Protein AF-A0A023X6F5-F1 (afdb_monomer)

Secondary structure (DSSP, 8-state):
-----TTPBPPPEEEEBTTS-EEEHHHHHHHSEEEEEE-S-TT-HHHHHHHHHHHHTHHHHHHTTEEEEEEES--HHHHHHHHHHHT-SS-EEE-TTSHHHHHTT-EETTTTEEPPEEEEE-TTSBEEEEEE-SSSS----HHHHHHHHHH---PPTTPPPPS---S-SEE--GGGSPP--TTS-----HHHHHHHHHHHHHHHHHHHHHHHHTT--HHHHHHHHHHHHHHHHHHHHHHHHHHHTT---

InterPro domains:
  IPR000866 Alkyl hydroperoxide reductase subunit C/ Thiol specific antioxidant [PF00578] (7-129)
  IPR013766 Thioredoxin domain [PS51352] (4-154)
  IPR036249 Thioredoxin-like superfamily [SSF52833] (4-152)

Solvent-accessible surface area (backbone atoms only — not comparable to full-atom values): 13564 Å² total; per-residue (Å²): 132,74,74,72,53,63,73,39,71,57,79,31,34,31,29,15,26,34,84,52,45,84,44,42,53,57,64,50,29,72,73,8,14,39,35,42,35,34,31,65,38,89,83,35,54,55,44,53,50,51,54,44,49,50,43,75,50,38,66,63,33,58,79,58,41,37,48,55,38,34,39,25,51,43,44,35,69,57,39,38,52,47,35,64,74,60,62,46,88,53,55,38,30,34,32,72,82,42,57,64,32,48,75,64,60,29,45,36,81,90,78,72,40,45,37,33,31,39,40,34,28,24,20,62,40,32,25,63,46,65,48,69,32,93,45,88,77,44,63,85,46,74,66,57,50,52,51,52,65,68,70,51,47,50,65,60,88,88,58,74,79,44,78,69,57,63,78,54,78,43,75,49,54,59,88,73,52,70,75,79,66,84,85,54,80,82,77,65,51,59,68,53,44,32,54,41,32,52,42,55,33,52,51,31,50,57,51,37,57,51,38,62,75,66,71,52,61,69,68,61,42,52,50,36,53,50,50,33,53,52,39,49,53,54,29,52,54,35,50,53,52,33,45,77,71,73,49,89,131

Nearest PDB structures (foldseek):
  3hjp-assembly2_D  TM=9.453E-01  e=1.055E-12  Saccharolobus solfataricus
  5c04-assembly1_B  TM=9.382E-01  e=5.572E-12  Mycobacterium tuberculosis
  4xih-assembly1_B-2  TM=9.241E-01  e=1.071E-11  Mycobacterium tuberculosis CCDC5079
  5epf-assembly1_A  TM=9.051E-01  e=1.137E-11  Mycobacterium tuberculosis H37Rv
  3drn-assembly2_B  TM=8.967E-01  e=4.813E-10  Saccharolobus solfataricus

Mean predicted aligned error: 10.7 Å

pLDDT: mean 84.03, std 12.64, range [39.31, 98.19]

Sequence (249 aa):
MQELSAGVRARNFELPDEQTMPWILSGELEIGAVVLVFYGGDWSAYDNGQLAGLARGFEEFDRRRVNLAAISVDPPASSLALKNKLILPFPLLTDPYGEVARLYGLWNEREAEVRPGLVAIDADGTIRSTLVGDDLADRPTEDQISETIRSLKGRTPGARPARRLGEPEVQVTSDQVPEPDNSAPQMLSLERLVSYFDGAITATQILGSRLETRRRSRSTLAETERIGKTLRLYRDYLRETAWMHGLDF

Organism: Rubrobacter radiotolerans (NCBI:txid42256)

Foldseek 3Di:
DDQQDFFDFAAWAWFAWLVLHIDIPLVLLQQKWEKEWEAFFPLALLRLVVQLVCQVVVVLCVVRRYAYEYEFLDFSPRQVVSCVVSVGPHTYTHPVQCPVLVSNVQADPVQRTGFTWMWIAASLRTTRDIGTAPDNNRHQDPVNVSVSSVRHHIDDPPDDRRPRNPPHPYYDHSVNRDDPPPPDDPDDDLVRLLSSLVSVLVVLVVVLVVCVVVVHDPVVNVVSVVVSVVSVVVSVVSVVVCVVVVHDD

Structure (mmCIF, N/CA/C/O backbone):
data_AF-A0A023X6F5-F1
#
_entry.id   AF-A0A023X6F5-F1
#
loop_
_atom_site.group_PDB
_atom_site.id
_atom_site.type_symbol
_atom_site.label_atom_id
_atom_site.label_alt_id
_atom_site.label_comp_id
_atom_site.label_asym_id
_atom_site.label_entity_id
_atom_site.label_seq_id
_atom_site.pdbx_PDB_ins_code
_atom_site.Cartn_x
_atom_site.Cartn_y
_atom_site.Cartn_z
_atom_site.occupancy
_atom_site.B_iso_or_equiv
_atom_site.auth_seq_id
_atom_site.auth_comp_id
_atom_site.auth_asym_id
_atom_site.auth_atom_id
_atom_site.pdbx_PDB_model_num
ATOM 1 N N . MET A 1 1 ? -17.930 -9.665 -7.372 1.00 39.97 1 MET A N 1
ATOM 2 C CA . MET A 1 1 ? -16.835 -9.063 -6.590 1.00 39.97 1 MET A CA 1
ATOM 3 C C . MET A 1 1 ? -17.492 -8.244 -5.494 1.00 39.97 1 MET A C 1
ATOM 5 O O . MET A 1 1 ? -18.322 -7.407 -5.822 1.00 39.97 1 MET A O 1
ATOM 9 N N . GLN A 1 2 ? -17.290 -8.587 -4.224 1.00 39.31 2 GLN A N 1
ATOM 10 C CA . GLN A 1 2 ? -17.952 -7.883 -3.127 1.00 39.31 2 GLN A CA 1
ATOM 11 C C . GLN A 1 2 ? -17.132 -6.621 -2.845 1.00 39.31 2 GLN A C 1
ATOM 13 O O . GLN A 1 2 ? -16.044 -6.716 -2.290 1.00 39.31 2 GLN A O 1
ATOM 18 N N . GLU A 1 3 ? -17.601 -5.462 -3.308 1.00 49.47 3 GLU A N 1
ATOM 19 C CA . GLU A 1 3 ? -17.016 -4.180 -2.908 1.00 49.47 3 GLU A CA 1
ATOM 20 C C . GLU A 1 3 ? -17.088 -4.082 -1.382 1.00 49.47 3 GLU A C 1
ATOM 22 O O . GLU A 1 3 ? -18.174 -4.202 -0.799 1.00 49.47 3 GLU A O 1
ATOM 27 N N . LEU A 1 4 ? -15.940 -3.898 -0.722 1.00 65.31 4 LEU A N 1
ATOM 28 C CA . LEU A 1 4 ? -15.912 -3.570 0.698 1.00 65.31 4 LEU A CA 1
ATOM 29 C C . LEU A 1 4 ? -16.679 -2.265 0.894 1.00 65.31 4 LEU A C 1
ATOM 31 O O . LEU A 1 4 ? -16.209 -1.177 0.570 1.00 65.31 4 LEU A O 1
ATOM 35 N N . SER A 1 5 ? -17.906 -2.387 1.384 1.00 67.12 5 SER A N 1
ATOM 36 C CA . SER A 1 5 ? -18.789 -1.243 1.546 1.00 67.12 5 SER A CA 1
ATOM 37 C C . SER A 1 5 ? -18.343 -0.421 2.754 1.00 67.12 5 SER A C 1
ATOM 39 O O . SER A 1 5 ? -18.036 -0.972 3.816 1.00 67.12 5 SER A O 1
ATOM 41 N N . ALA A 1 6 ? -18.347 0.905 2.617 1.00 79.56 6 ALA A N 1
ATOM 42 C CA . ALA A 1 6 ? -18.126 1.800 3.747 1.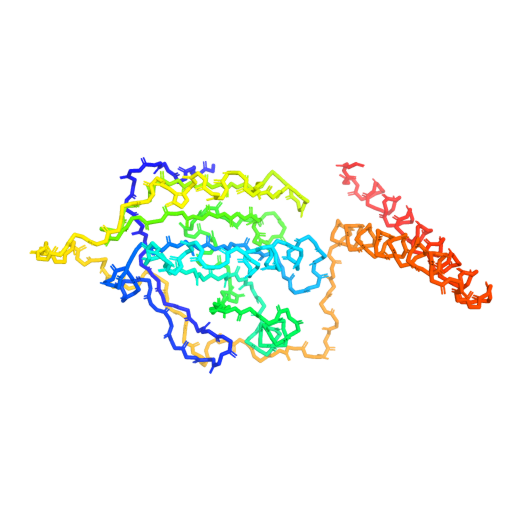00 79.56 6 ALA A CA 1
ATOM 43 C C . ALA A 1 6 ? -19.094 1.465 4.899 1.00 79.56 6 ALA A C 1
ATOM 45 O O . ALA A 1 6 ? -20.282 1.218 4.683 1.00 79.56 6 ALA A O 1
ATOM 46 N N . GLY A 1 7 ? -18.586 1.457 6.132 1.00 82.12 7 GLY A N 1
ATOM 47 C CA . GLY A 1 7 ? -19.354 1.121 7.333 1.00 82.12 7 GLY A CA 1
ATOM 48 C C . GLY A 1 7 ? -19.293 -0.352 7.753 1.00 82.12 7 GLY A C 1
ATOM 49 O O . GLY A 1 7 ? -19.803 -0.690 8.823 1.00 82.12 7 GLY A O 1
ATOM 50 N N . VAL A 1 8 ? -18.660 -1.228 6.967 1.00 88.31 8 VAL A N 1
ATOM 51 C CA . VAL A 1 8 ? -18.402 -2.624 7.356 1.00 88.31 8 VAL A CA 1
ATOM 52 C C . VAL A 1 8 ? -17.202 -2.693 8.305 1.00 88.31 8 VAL A C 1
ATOM 54 O O . VAL A 1 8 ? -16.282 -1.881 8.232 1.00 88.31 8 VAL A O 1
ATOM 57 N N . ARG A 1 9 ? -17.201 -3.662 9.223 1.00 89.31 9 ARG A N 1
ATOM 58 C CA . ARG A 1 9 ? -16.045 -3.926 10.087 1.00 89.31 9 ARG A CA 1
ATOM 59 C C . ARG A 1 9 ? -14.892 -4.535 9.290 1.00 89.31 9 ARG A C 1
ATOM 61 O O . ARG A 1 9 ? -15.096 -5.489 8.545 1.00 89.31 9 ARG A O 1
ATOM 68 N N . ALA A 1 10 ? -13.695 -4.003 9.503 1.00 92.12 10 ALA A N 1
ATOM 69 C CA . ALA A 1 10 ? -12.452 -4.588 9.035 1.00 92.12 10 ALA A CA 1
ATOM 70 C C . ALA A 1 10 ? -12.278 -5.994 9.618 1.00 92.12 10 ALA A C 1
ATOM 72 O O . ALA A 1 10 ? -12.695 -6.268 10.747 1.00 92.12 10 ALA A O 1
ATOM 73 N N . ARG A 1 11 ? -11.673 -6.880 8.834 1.00 92.56 11 ARG A N 1
ATOM 74 C CA . ARG A 1 11 ? -11.369 -8.249 9.249 1.00 92.56 11 ARG A CA 1
ATOM 75 C C . ARG A 1 11 ? -9.943 -8.308 9.771 1.00 92.56 11 ARG A C 1
ATOM 77 O O . ARG A 1 11 ? -9.044 -7.722 9.164 1.00 92.56 11 ARG A O 1
ATOM 84 N N . ASN A 1 12 ? -9.748 -8.947 10.921 1.00 94.81 12 ASN A N 1
ATOM 85 C CA . ASN A 1 12 ? -8.439 -8.959 11.566 1.00 94.81 12 ASN A CA 1
ATOM 86 C C . ASN A 1 12 ? -7.459 -9.843 10.798 1.00 94.81 12 ASN A C 1
ATOM 88 O O . ASN A 1 12 ? -7.859 -10.867 10.247 1.00 94.81 12 ASN A O 1
ATOM 92 N N . PHE A 1 13 ? -6.184 -9.474 10.821 1.00 96.56 13 PHE A N 1
ATOM 93 C CA . PHE A 1 13 ? -5.108 -10.285 10.273 1.00 96.56 13 PHE A CA 1
ATOM 94 C C . PHE A 1 13 ? -3.795 -10.019 11.006 1.00 96.56 13 PHE A C 1
ATOM 96 O O . PHE A 1 13 ? -3.627 -8.985 11.663 1.00 96.56 13 PHE A O 1
ATOM 103 N N . GLU A 1 14 ? -2.871 -10.953 10.833 1.00 96.94 14 GLU A N 1
ATOM 104 C CA . GLU A 1 14 ? -1.477 -10.861 11.234 1.00 96.94 14 GLU A CA 1
ATOM 105 C C . GLU A 1 14 ? -0.593 -11.232 10.042 1.00 96.94 14 GLU A C 1
ATOM 107 O O . GLU A 1 14 ? -0.767 -12.294 9.441 1.00 96.94 14 GLU A O 1
ATOM 112 N N . LEU A 1 15 ? 0.341 -10.344 9.705 1.00 97.06 15 LEU A N 1
ATOM 113 C CA . LEU A 1 15 ? 1.353 -10.561 8.674 1.00 97.06 15 LEU A CA 1
ATOM 114 C C . LEU A 1 15 ? 2.735 -10.195 9.227 1.00 97.06 15 LEU A C 1
ATOM 116 O O . LEU A 1 15 ? 2.830 -9.296 10.067 1.00 97.06 15 LEU A O 1
ATOM 120 N N . PRO A 1 16 ? 3.813 -10.827 8.743 1.00 96.06 16 PRO A N 1
ATOM 121 C CA . PRO A 1 16 ? 5.161 -10.405 9.067 1.00 96.06 16 PRO A CA 1
ATOM 122 C C . PRO A 1 16 ? 5.521 -9.130 8.295 1.00 96.06 16 PRO A C 1
ATOM 124 O O . PRO A 1 16 ? 5.196 -8.983 7.112 1.00 96.06 16 PRO A O 1
ATOM 127 N N . ASP A 1 17 ? 6.218 -8.216 8.962 1.00 95.88 17 ASP A N 1
ATOM 128 C CA . ASP A 1 17 ? 6.829 -7.048 8.332 1.00 95.88 17 ASP A CA 1
ATOM 129 C C . ASP A 1 17 ? 8.145 -7.400 7.609 1.00 95.88 17 ASP A C 1
ATOM 131 O O . ASP A 1 17 ? 8.588 -8.554 7.563 1.00 95.88 17 ASP A O 1
ATOM 135 N N . GLU A 1 18 ? 8.813 -6.389 7.052 1.00 93.25 18 GLU A N 1
ATOM 136 C CA . GLU A 1 18 ? 10.074 -6.564 6.332 1.00 93.25 18 GLU A CA 1
ATOM 137 C C . GLU A 1 18 ? 11.245 -7.053 7.208 1.00 93.25 18 GLU A C 1
ATOM 139 O O . GLU A 1 18 ? 12.280 -7.475 6.690 1.00 93.25 18 GLU A O 1
ATOM 144 N N . GLN A 1 19 ? 11.098 -6.986 8.534 1.00 91.94 19 GLN A N 1
ATOM 145 C CA . GLN A 1 19 ? 12.038 -7.500 9.530 1.00 91.94 19 GLN A CA 1
ATOM 146 C C . GLN A 1 19 ? 11.579 -8.845 10.105 1.00 91.94 19 GLN A C 1
ATOM 148 O O . GLN A 1 19 ? 12.177 -9.330 11.066 1.00 91.94 19 GLN A O 1
ATOM 153 N N . THR A 1 20 ? 10.555 -9.469 9.513 1.00 91.81 20 THR A N 1
ATOM 154 C CA . THR A 1 20 ? 9.923 -10.724 9.953 1.00 91.81 20 THR A CA 1
ATOM 155 C C . THR A 1 20 ? 9.236 -10.641 11.319 1.00 91.81 20 THR A C 1
ATOM 157 O O . THR A 1 20 ? 8.954 -11.665 11.943 1.00 91.81 20 THR A O 1
ATOM 160 N N . MET A 1 21 ? 8.944 -9.425 11.785 1.00 93.50 21 MET A N 1
ATOM 161 C CA . MET A 1 21 ? 8.230 -9.187 13.033 1.00 93.50 21 MET A CA 1
ATOM 162 C C . MET A 1 21 ? 6.717 -9.216 12.791 1.00 93.50 21 MET A C 1
ATOM 1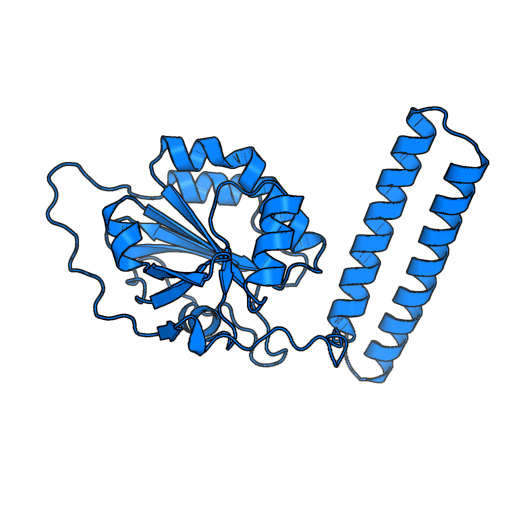64 O O . MET A 1 21 ? 6.255 -8.711 11.769 1.00 93.50 21 MET A O 1
ATOM 168 N N . PRO A 1 22 ? 5.923 -9.782 13.715 1.00 93.94 22 PRO A N 1
ATOM 169 C CA . PRO A 1 22 ? 4.478 -9.847 13.554 1.00 93.94 22 PRO A CA 1
ATOM 170 C C . PRO A 1 22 ? 3.852 -8.452 13.637 1.00 93.94 22 PRO A C 1
ATOM 172 O O . PRO A 1 22 ? 4.085 -7.701 14.589 1.00 93.94 22 PRO A O 1
ATOM 175 N N . TRP A 1 23 ? 3.009 -8.137 12.660 1.00 97.06 23 TRP A N 1
ATOM 176 C CA . TRP A 1 23 ? 2.200 -6.928 12.605 1.00 97.06 23 TRP A CA 1
ATOM 177 C C . TRP A 1 23 ? 0.722 -7.317 12.609 1.00 97.06 23 TRP A C 1
ATOM 179 O O . TRP A 1 23 ? 0.270 -8.072 11.748 1.00 97.06 23 TRP A O 1
ATOM 189 N N . ILE A 1 24 ? -0.041 -6.815 13.585 1.00 96.00 24 ILE A N 1
ATOM 190 C CA . ILE A 1 24 ? -1.429 -7.237 13.826 1.00 96.00 24 ILE A CA 1
ATOM 191 C C . ILE A 1 24 ? -2.356 -6.026 13.744 1.00 96.00 24 ILE A C 1
ATOM 193 O O . ILE A 1 24 ? -2.253 -5.105 14.560 1.00 96.00 24 ILE A O 1
ATOM 197 N N . LEU A 1 25 ? -3.332 -6.067 12.830 1.00 96.06 25 LEU A N 1
ATOM 198 C CA . LEU A 1 25 ? -4.254 -4.949 12.590 1.00 96.06 25 LEU A CA 1
ATOM 199 C C . LEU A 1 25 ? -4.963 -4.486 13.873 1.00 96.06 25 LEU A C 1
ATOM 201 O O . LEU A 1 25 ? -5.087 -3.287 14.126 1.00 96.06 25 LEU A O 1
ATOM 205 N N . SER A 1 26 ? -5.425 -5.421 14.705 1.00 93.62 26 SER A N 1
ATOM 206 C CA . SER A 1 26 ? -6.103 -5.081 15.957 1.00 93.62 26 SER A CA 1
ATOM 207 C C . SER A 1 26 ? -5.233 -4.286 16.928 1.00 93.62 26 SER A C 1
ATOM 209 O O . SER A 1 26 ? -5.761 -3.409 17.604 1.00 93.62 26 SER A O 1
ATOM 211 N N . GLY A 1 27 ? -3.929 -4.574 17.003 1.00 91.94 27 GLY A N 1
ATOM 212 C CA . GLY A 1 27 ? -3.003 -3.843 17.875 1.00 91.94 27 GLY A CA 1
ATOM 213 C C . GLY A 1 27 ? -2.780 -2.411 17.391 1.00 91.94 27 GLY A C 1
ATOM 214 O O . GLY A 1 27 ? -2.775 -1.466 18.176 1.00 91.94 27 GLY A O 1
ATOM 215 N N . GLU A 1 28 ? -2.702 -2.238 16.079 1.00 94.19 28 GLU A N 1
ATOM 216 C CA . GLU A 1 28 ? -2.488 -0.943 15.434 1.00 94.19 28 GLU A CA 1
ATOM 217 C C . GLU A 1 28 ? -3.705 -0.027 15.573 1.00 94.19 28 GLU A C 1
ATOM 219 O O . GLU A 1 28 ? -3.572 1.165 15.859 1.00 94.19 28 GLU A O 1
ATOM 224 N N . LEU A 1 29 ? -4.908 -0.602 15.505 1.00 92.81 29 LEU A N 1
ATOM 225 C CA . LEU A 1 29 ? -6.154 0.118 15.766 1.00 92.81 29 LEU A CA 1
ATOM 226 C C . LEU A 1 29 ? -6.303 0.580 17.225 1.00 92.81 29 LEU A C 1
ATOM 228 O O . LEU A 1 29 ? -7.043 1.526 17.506 1.00 92.81 29 LEU A O 1
ATOM 232 N N . GLU A 1 30 ? -5.583 -0.032 18.174 1.00 89.19 30 GLU A N 1
ATOM 233 C CA . GLU A 1 30 ? -5.505 0.509 19.533 1.00 89.19 30 GLU A CA 1
ATOM 234 C C . GLU A 1 30 ? -4.689 1.812 19.572 1.00 89.19 30 GLU A C 1
ATOM 236 O O . GLU A 1 30 ? -4.965 2.683 20.399 1.00 89.19 30 GLU A O 1
ATOM 241 N N . ILE A 1 31 ? -3.721 2.005 18.679 1.00 89.19 31 ILE A N 1
ATOM 242 C CA . ILE A 1 31 ? -2.904 3.224 18.626 1.00 89.19 31 ILE A CA 1
ATOM 243 C C . ILE A 1 31 ? -3.663 4.345 17.904 1.00 89.19 31 ILE A C 1
ATOM 245 O O . ILE A 1 31 ? -3.738 5.472 18.411 1.00 89.19 31 ILE A O 1
ATOM 249 N N . GLY A 1 32 ? -4.261 4.038 16.752 1.00 91.94 32 GLY A N 1
ATOM 250 C CA . GLY A 1 32 ? -4.849 5.038 15.869 1.00 91.94 32 GLY A CA 1
ATOM 251 C C . GLY A 1 32 ? -5.723 4.454 14.765 1.00 91.94 32 GLY A C 1
ATOM 252 O O . GLY A 1 32 ? -6.043 3.274 14.758 1.00 91.94 32 GLY A O 1
ATOM 253 N N . ALA A 1 33 ? -6.152 5.302 13.832 1.00 95.44 33 ALA A N 1
ATOM 254 C CA . ALA A 1 33 ? -6.764 4.800 12.601 1.00 95.44 33 ALA A CA 1
ATOM 255 C C . ALA A 1 33 ? -5.682 4.138 11.734 1.00 95.44 33 ALA A C 1
ATOM 257 O O . ALA A 1 33 ? -4.509 4.482 11.859 1.00 95.44 33 ALA A O 1
ATOM 258 N N . VAL A 1 34 ? -6.059 3.218 10.851 1.00 97.25 34 VAL A N 1
ATOM 259 C CA . VAL A 1 34 ? -5.113 2.483 10.003 1.00 97.25 34 VAL A CA 1
ATOM 260 C C . VAL A 1 34 ? -5.436 2.723 8.535 1.00 97.25 34 VAL A C 1
ATOM 262 O O . VAL A 1 34 ? -6.594 2.679 8.124 1.00 97.25 34 VAL A O 1
ATOM 265 N N . VAL A 1 35 ? -4.404 2.953 7.734 1.00 97.50 35 VAL A N 1
ATOM 266 C CA . VAL A 1 35 ? -4.468 2.931 6.275 1.00 97.50 35 VAL A CA 1
ATOM 267 C C . VAL A 1 35 ? -3.604 1.779 5.779 1.00 97.50 35 VAL A C 1
ATOM 269 O O . VAL A 1 35 ? -2.414 1.715 6.082 1.00 97.50 35 VAL A O 1
ATOM 272 N N . LEU A 1 36 ? -4.212 0.878 5.015 1.00 97.81 36 LEU A N 1
ATOM 273 C CA . LEU A 1 36 ? -3.531 -0.228 4.348 1.00 97.81 36 LEU A CA 1
ATOM 274 C C . LEU A 1 36 ? -3.375 0.113 2.872 1.00 97.81 36 LEU A C 1
ATOM 276 O O . LEU A 1 36 ? -4.357 0.487 2.232 1.00 97.81 36 LEU A O 1
ATOM 280 N N . VAL A 1 37 ? -2.168 -0.022 2.333 1.00 97.25 37 VAL A N 1
ATOM 281 C CA . VAL A 1 37 ? -1.874 0.219 0.916 1.00 97.25 37 VAL A CA 1
ATOM 282 C C . VAL A 1 37 ? -1.449 -1.084 0.269 1.00 97.25 37 VAL A C 1
ATOM 284 O O . VAL A 1 37 ? -0.434 -1.656 0.632 1.00 97.25 37 VAL A O 1
ATOM 287 N N . PHE A 1 38 ? -2.220 -1.549 -0.696 1.00 96.25 38 PHE A N 1
ATOM 288 C CA . PHE A 1 38 ? -1.969 -2.783 -1.423 1.00 96.25 38 PHE A CA 1
ATOM 289 C C . PHE A 1 38 ? -1.236 -2.449 -2.719 1.00 96.25 38 PHE A C 1
ATOM 291 O O . PHE A 1 38 ? -1.680 -1.571 -3.463 1.00 96.25 38 PHE A O 1
ATOM 298 N N . TYR A 1 39 ? -0.108 -3.115 -2.967 1.00 92.69 39 TYR A N 1
ATOM 299 C CA . TYR A 1 39 ? 0.737 -2.878 -4.138 1.00 92.69 39 TYR A CA 1
ATOM 300 C C . TYR A 1 39 ? 1.179 -4.194 -4.791 1.00 92.69 39 TYR A C 1
ATOM 302 O O . TYR A 1 39 ? 1.228 -5.236 -4.138 1.00 92.69 39 TYR A O 1
ATOM 310 N N . GLY A 1 40 ? 1.456 -4.151 -6.098 1.00 85.19 40 GLY A N 1
ATOM 311 C CA . GLY A 1 40 ? 1.704 -5.351 -6.906 1.00 85.19 40 GLY A CA 1
ATOM 312 C C . GLY A 1 40 ? 3.104 -5.940 -6.721 1.00 85.19 40 GLY A C 1
ATOM 313 O O . GLY A 1 40 ? 3.264 -7.159 -6.726 1.00 85.19 40 GLY A O 1
ATOM 314 N N . GLY A 1 41 ? 4.115 -5.086 -6.549 1.00 83.62 41 GLY A N 1
ATOM 315 C CA . GLY A 1 41 ? 5.429 -5.497 -6.049 1.00 83.62 41 GLY A CA 1
ATOM 316 C C . GLY A 1 41 ? 6.563 -4.502 -6.311 1.00 83.62 41 GLY A C 1
ATOM 317 O O . GLY A 1 41 ? 6.396 -3.510 -7.026 1.00 83.62 41 GLY A O 1
ATOM 318 N N . ASP A 1 42 ? 7.739 -4.771 -5.742 1.00 75.69 42 ASP A N 1
ATOM 319 C CA . ASP A 1 42 ? 8.912 -3.872 -5.736 1.00 75.69 42 ASP A CA 1
ATOM 320 C C . ASP A 1 42 ? 9.476 -3.500 -7.127 1.00 75.69 42 ASP A C 1
ATOM 322 O O . ASP A 1 42 ? 10.118 -2.454 -7.321 1.00 75.69 42 ASP A O 1
ATOM 326 N N . TRP A 1 43 ? 9.204 -4.340 -8.121 1.00 75.62 43 TRP A N 1
ATOM 327 C CA . TRP A 1 43 ? 9.603 -4.206 -9.518 1.00 75.62 43 TRP A CA 1
ATOM 328 C C . TRP A 1 43 ? 8.802 -3.124 -10.260 1.00 75.62 43 TRP A C 1
ATOM 330 O O . TRP A 1 43 ? 9.261 -2.609 -11.285 1.00 75.62 43 TRP A O 1
ATOM 340 N N . SER A 1 44 ? 7.624 -2.749 -9.755 1.00 78.56 44 SER A N 1
ATOM 341 C CA . SER A 1 44 ? 6.691 -1.832 -10.410 1.00 78.56 44 SER A CA 1
ATOM 342 C C . SER A 1 44 ? 7.081 -0.366 -10.202 1.00 78.56 44 SER A C 1
ATOM 344 O O . SER A 1 44 ? 7.214 0.136 -9.084 1.00 78.56 44 SER A O 1
ATOM 346 N N . ALA A 1 45 ? 7.250 0.375 -11.302 1.00 77.12 45 ALA A N 1
ATOM 347 C CA . ALA A 1 45 ? 7.542 1.809 -11.244 1.00 77.12 45 ALA A CA 1
ATOM 348 C C . ALA A 1 45 ? 6.366 2.623 -10.673 1.00 77.12 45 ALA A C 1
ATOM 350 O O . ALA A 1 45 ? 6.599 3.623 -9.991 1.00 77.12 45 ALA A O 1
ATOM 351 N N . TYR A 1 46 ? 5.129 2.185 -10.928 1.00 84.38 46 TYR A N 1
ATOM 352 C CA . TYR A 1 46 ? 3.918 2.821 -10.410 1.00 84.38 46 TYR A CA 1
ATOM 353 C C . TYR A 1 46 ? 3.815 2.660 -8.892 1.00 84.38 46 TYR A C 1
ATOM 355 O O . TYR A 1 46 ? 3.612 3.651 -8.189 1.00 84.38 46 TYR A O 1
ATOM 363 N N . ASP A 1 47 ? 4.056 1.450 -8.380 1.00 88.94 47 ASP A N 1
ATOM 364 C CA . ASP A 1 47 ? 4.038 1.176 -6.938 1.00 88.94 47 ASP A CA 1
ATOM 365 C C . ASP A 1 47 ? 5.157 1.936 -6.224 1.00 88.94 47 ASP A C 1
ATOM 367 O O . ASP A 1 47 ? 4.912 2.654 -5.254 1.00 88.94 47 ASP A O 1
ATOM 371 N N . ASN A 1 48 ? 6.372 1.899 -6.775 1.00 89.44 48 ASN A N 1
ATOM 372 C CA . ASN A 1 48 ? 7.502 2.658 -6.243 1.00 89.44 48 ASN A CA 1
ATOM 373 C C . ASN A 1 48 ? 7.218 4.170 -6.198 1.00 89.44 48 ASN A C 1
ATOM 375 O O . ASN A 1 48 ? 7.591 4.847 -5.238 1.00 89.44 48 ASN A O 1
ATOM 379 N N . GLY A 1 49 ? 6.549 4.708 -7.224 1.00 89.25 49 GLY A N 1
ATOM 380 C CA . GLY A 1 49 ? 6.122 6.105 -7.270 1.00 89.25 49 GLY A CA 1
ATOM 381 C C . GLY A 1 49 ? 5.075 6.441 -6.205 1.00 89.25 49 GLY A C 1
ATOM 382 O O . GLY A 1 49 ? 5.212 7.456 -5.517 1.00 89.25 49 GLY A O 1
ATOM 383 N N . GLN A 1 50 ? 4.068 5.580 -6.032 1.00 93.31 50 GLN A N 1
ATOM 384 C CA . GLN A 1 50 ? 3.020 5.749 -5.026 1.00 93.31 50 GLN A CA 1
ATOM 385 C C . GLN A 1 50 ? 3.592 5.694 -3.604 1.00 93.31 50 GLN A C 1
ATOM 387 O O . GLN A 1 50 ? 3.348 6.606 -2.813 1.00 93.31 50 GLN A O 1
ATOM 392 N N . LEU A 1 51 ? 4.403 4.680 -3.287 1.00 95.62 51 LEU A N 1
ATOM 393 C CA . LEU A 1 51 ? 5.033 4.519 -1.973 1.00 95.62 51 LEU A CA 1
ATOM 394 C C . LEU A 1 51 ? 5.959 5.697 -1.643 1.00 95.62 51 LEU A C 1
ATOM 396 O O . LEU A 1 51 ? 5.918 6.227 -0.532 1.00 95.62 51 LEU A O 1
ATOM 400 N N . ALA A 1 52 ? 6.736 6.177 -2.620 1.00 93.88 52 ALA A N 1
ATOM 401 C CA . ALA A 1 52 ? 7.544 7.383 -2.453 1.00 93.88 52 ALA A CA 1
ATOM 402 C C . ALA A 1 52 ? 6.681 8.641 -2.242 1.00 93.88 52 ALA A C 1
ATOM 404 O O . ALA A 1 52 ? 7.059 9.535 -1.485 1.00 93.88 52 ALA A O 1
ATOM 405 N N . GLY A 1 53 ? 5.520 8.735 -2.898 1.00 93.31 53 GLY A N 1
ATOM 406 C CA . GLY A 1 53 ? 4.542 9.799 -2.664 1.00 93.31 53 GLY A CA 1
ATOM 407 C C . GLY A 1 53 ? 4.002 9.795 -1.236 1.00 93.31 53 GLY A C 1
ATOM 408 O O . GLY A 1 53 ? 4.038 10.825 -0.564 1.00 93.31 53 GLY A O 1
ATOM 409 N N . LEU A 1 54 ? 3.601 8.624 -0.743 1.00 95.81 54 LEU A N 1
ATOM 410 C CA . LEU A 1 54 ? 3.141 8.436 0.633 1.00 95.81 54 LEU A CA 1
ATOM 411 C C . LEU A 1 54 ? 4.230 8.783 1.652 1.00 95.81 54 LEU A C 1
ATOM 413 O O . LEU A 1 54 ? 3.949 9.469 2.631 1.00 95.81 54 LEU A O 1
ATOM 417 N N . ALA A 1 55 ? 5.483 8.393 1.398 1.00 95.69 55 ALA A N 1
ATOM 418 C CA . ALA A 1 55 ? 6.612 8.747 2.256 1.00 95.69 55 ALA A CA 1
ATOM 419 C C . ALA A 1 55 ? 6.828 10.269 2.341 1.00 95.69 55 ALA A C 1
ATOM 421 O O . ALA A 1 55 ? 7.042 10.797 3.431 1.00 95.69 55 ALA A O 1
ATOM 422 N N . ARG A 1 56 ? 6.701 11.001 1.221 1.00 94.06 56 ARG A N 1
ATOM 423 C CA . ARG A 1 56 ? 6.764 12.478 1.216 1.00 94.06 56 ARG A CA 1
ATOM 424 C C . ARG A 1 56 ? 5.638 13.115 2.038 1.00 94.06 56 ARG A C 1
ATOM 426 O O . ARG A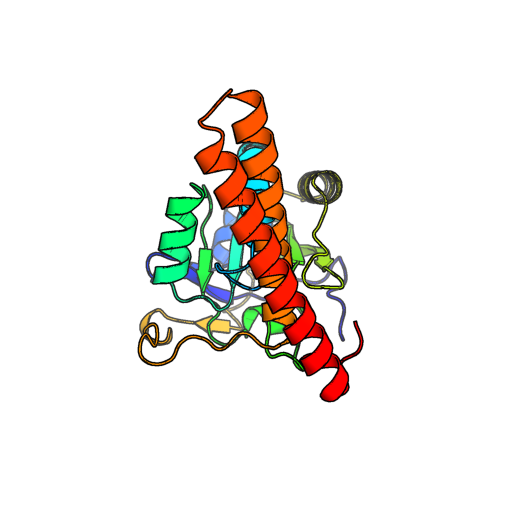 1 56 ? 5.865 14.145 2.664 1.00 94.06 56 ARG A O 1
ATOM 433 N N . GLY A 1 57 ? 4.443 12.525 2.016 1.00 92.12 57 GLY A N 1
ATOM 434 C CA . GLY A 1 57 ? 3.257 13.002 2.737 1.00 92.12 57 GLY A CA 1
ATOM 435 C C . GLY A 1 57 ? 3.100 12.459 4.162 1.00 92.12 57 GLY A C 1
ATOM 436 O O . GLY A 1 57 ? 2.116 12.783 4.826 1.00 92.12 57 GLY A O 1
ATOM 437 N N . PHE A 1 58 ? 4.042 11.643 4.647 1.00 94.69 58 PHE A N 1
ATOM 438 C CA . PHE A 1 58 ? 3.872 10.859 5.874 1.00 94.69 58 PHE A CA 1
ATOM 439 C C . PHE A 1 58 ? 3.610 11.706 7.129 1.00 94.69 58 PHE A C 1
ATOM 441 O O . PHE A 1 58 ? 2.900 11.277 8.034 1.00 94.69 58 PHE A O 1
ATOM 448 N N . GLU A 1 59 ? 4.103 12.946 7.165 1.00 93.06 59 GLU A N 1
ATOM 449 C CA . GLU A 1 59 ? 3.858 13.868 8.279 1.00 93.06 59 GLU A CA 1
ATOM 450 C C . GLU A 1 59 ? 2.354 14.118 8.525 1.00 93.06 59 GLU A C 1
ATOM 452 O O . GLU A 1 59 ? 1.934 14.328 9.662 1.00 93.06 59 GLU A O 1
ATOM 457 N N . GLU A 1 60 ? 1.502 14.079 7.490 1.00 91.12 60 GLU A N 1
ATOM 458 C CA . GLU A 1 60 ? 0.053 14.228 7.684 1.00 91.12 60 GLU A CA 1
ATOM 459 C C . GLU A 1 60 ? -0.568 13.031 8.415 1.00 91.12 60 GLU A C 1
ATOM 461 O O . GLU A 1 60 ? -1.459 13.229 9.248 1.00 91.12 60 GLU A O 1
ATOM 466 N N . PHE A 1 61 ? -0.071 11.821 8.149 1.00 93.75 61 PHE A N 1
ATOM 467 C CA . PHE A 1 61 ? -0.494 10.602 8.835 1.00 93.75 61 PHE A CA 1
ATOM 468 C C . PHE A 1 61 ? -0.105 10.661 10.316 1.00 93.75 61 PHE A C 1
ATOM 470 O O . PHE A 1 61 ? -0.966 10.504 11.185 1.00 93.75 61 PHE A O 1
ATOM 477 N N . ASP A 1 62 ? 1.153 11.006 10.604 1.00 90.88 62 ASP A N 1
ATOM 478 C CA . ASP A 1 62 ? 1.679 11.091 11.971 1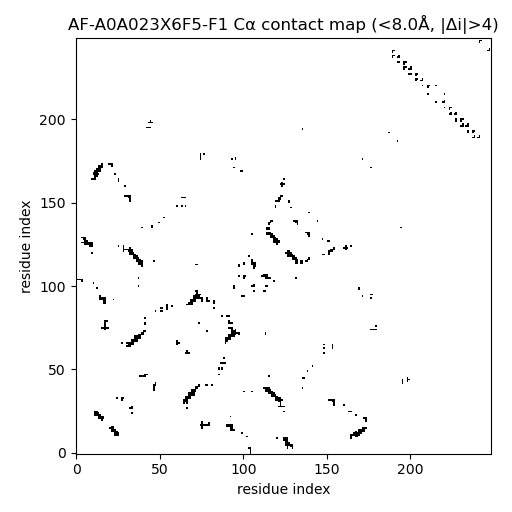.00 90.88 62 ASP A CA 1
ATOM 479 C C . ASP A 1 62 ? 0.936 12.143 12.813 1.00 90.88 62 ASP A C 1
ATOM 481 O O . ASP A 1 62 ? 0.405 11.844 13.888 1.00 90.88 62 ASP A O 1
ATOM 485 N N . ARG A 1 63 ? 0.746 13.359 12.274 1.00 91.44 63 ARG A N 1
ATOM 486 C CA . ARG A 1 63 ? -0.011 14.429 12.959 1.00 91.44 63 ARG A CA 1
ATOM 487 C C . ARG A 1 63 ? -1.437 14.018 13.327 1.00 91.44 63 ARG A C 1
ATOM 489 O O . ARG A 1 63 ? -1.993 14.537 14.297 1.00 91.44 63 ARG A O 1
ATOM 496 N N . ARG A 1 64 ? -2.049 13.120 12.553 1.00 90.06 64 ARG A N 1
ATOM 497 C CA . ARG A 1 64 ? -3.421 12.635 12.764 1.00 90.06 64 ARG A CA 1
ATOM 498 C C . ARG A 1 64 ? -3.487 11.308 13.515 1.00 90.06 64 ARG A C 1
ATOM 500 O O . ARG A 1 64 ? -4.596 10.845 13.780 1.00 90.06 64 ARG A O 1
ATOM 507 N N . ARG A 1 65 ? -2.340 10.733 13.899 1.00 90.88 65 ARG A N 1
ATOM 508 C CA . ARG A 1 65 ? -2.234 9.396 14.503 1.00 90.88 65 ARG A CA 1
ATOM 509 C C . ARG A 1 65 ? -2.902 8.337 13.629 1.00 90.88 65 ARG A C 1
ATOM 511 O O . ARG A 1 65 ? -3.749 7.570 14.091 1.00 90.88 65 ARG A O 1
ATOM 518 N N . VAL A 1 66 ? -2.576 8.378 12.343 1.00 95.06 66 VAL A N 1
ATOM 519 C CA . VAL A 1 66 ? -2.968 7.359 11.376 1.00 95.06 66 VAL A CA 1
ATOM 520 C C . VAL A 1 66 ? -1.748 6.492 11.114 1.00 95.06 66 VAL A C 1
ATOM 522 O O . VAL A 1 66 ? -0.733 6.985 10.631 1.00 95.06 66 VAL A O 1
ATOM 525 N N . ASN A 1 67 ? -1.853 5.208 11.424 1.00 95.94 67 ASN A N 1
ATOM 526 C CA . ASN A 1 67 ? -0.822 4.236 11.109 1.00 95.94 67 ASN A CA 1
ATOM 527 C C . ASN A 1 67 ? -0.971 3.836 9.640 1.00 95.94 67 ASN A C 1
ATOM 529 O O . ASN A 1 67 ? -2.077 3.593 9.160 1.00 95.94 67 ASN A O 1
ATOM 533 N N . LEU A 1 68 ? 0.143 3.785 8.922 1.00 97.50 68 LEU A N 1
ATOM 534 C CA . LEU A 1 68 ? 0.195 3.378 7.523 1.00 97.50 68 LEU A CA 1
ATOM 535 C C . LEU A 1 68 ? 0.980 2.073 7.437 1.00 97.50 68 LEU A C 1
ATOM 537 O O . LEU A 1 68 ? 2.041 1.974 8.044 1.00 97.50 68 LEU A O 1
ATOM 541 N N . ALA A 1 69 ? 0.483 1.104 6.678 1.00 98.19 69 ALA A N 1
ATOM 542 C CA . ALA A 1 69 ? 1.215 -0.107 6.325 1.00 98.19 69 ALA A CA 1
ATOM 543 C C . ALA A 1 69 ? 0.968 -0.433 4.852 1.00 98.19 69 ALA A C 1
ATOM 545 O O . ALA A 1 69 ? -0.149 -0.261 4.358 1.00 98.19 69 ALA A O 1
ATOM 546 N N . ALA A 1 70 ? 2.002 -0.882 4.147 1.00 98.12 70 ALA A N 1
ATOM 547 C CA . ALA A 1 70 ? 1.882 -1.304 2.756 1.00 98.12 70 ALA A CA 1
ATOM 548 C C . ALA A 1 70 ? 2.045 -2.826 2.643 1.00 98.12 70 ALA A C 1
ATOM 550 O O . ALA A 1 70 ? 2.871 -3.396 3.339 1.00 98.12 70 ALA A O 1
ATOM 551 N N . ILE A 1 71 ? 1.243 -3.482 1.808 1.00 97.94 71 ILE A N 1
ATOM 552 C CA . ILE A 1 71 ? 1.093 -4.940 1.731 1.00 97.94 71 ILE A CA 1
ATOM 553 C C . ILE A 1 71 ? 1.309 -5.391 0.285 1.00 97.94 71 ILE A C 1
ATOM 555 O O . ILE A 1 71 ? 0.668 -4.861 -0.626 1.00 97.94 71 ILE A O 1
ATOM 559 N N . SER A 1 72 ? 2.174 -6.383 0.083 1.00 94.38 72 SER A N 1
ATOM 560 C CA . SER A 1 72 ? 2.329 -7.092 -1.194 1.00 94.38 72 SER A CA 1
ATOM 561 C C . SER A 1 72 ? 2.627 -8.572 -0.962 1.00 94.38 72 SER A C 1
ATOM 563 O O . SER A 1 72 ? 2.767 -9.024 0.172 1.00 94.38 72 SER A O 1
ATOM 565 N N . VAL A 1 73 ? 2.746 -9.325 -2.055 1.00 91.19 73 VAL A N 1
ATOM 566 C CA . VAL A 1 73 ? 3.225 -10.716 -2.041 1.00 91.19 73 VAL A CA 1
ATOM 567 C C . VAL A 1 73 ? 4.756 -10.817 -1.968 1.00 91.19 73 VAL A C 1
ATOM 569 O O . VAL A 1 73 ? 5.293 -11.924 -1.972 1.00 91.19 73 VAL A O 1
ATOM 572 N N . ASP A 1 74 ? 5.471 -9.685 -1.946 1.00 87.50 74 ASP A N 1
ATOM 573 C CA . ASP A 1 74 ? 6.932 -9.681 -1.979 1.00 87.50 74 ASP A CA 1
ATOM 574 C C . ASP A 1 74 ? 7.511 -10.273 -0.690 1.00 87.50 74 ASP A C 1
ATOM 576 O O . ASP A 1 74 ? 7.020 -9.975 0.401 1.00 87.50 74 ASP A O 1
ATOM 580 N N . PRO A 1 75 ? 8.604 -11.049 -0.777 1.00 87.00 75 PRO A N 1
ATOM 581 C CA . PRO A 1 75 ? 9.257 -11.583 0.407 1.00 87.00 75 PRO A CA 1
ATOM 582 C C . PRO A 1 75 ? 9.848 -10.454 1.278 1.00 8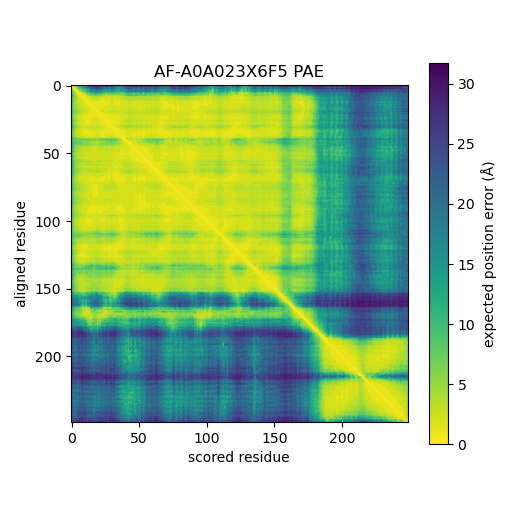7.00 75 PRO A C 1
ATOM 584 O O . PRO A 1 75 ? 10.203 -9.386 0.759 1.00 87.00 75 PRO A O 1
ATOM 587 N N . PRO A 1 76 ? 10.077 -10.691 2.587 1.00 87.94 76 PRO A N 1
ATOM 588 C CA . PRO A 1 76 ? 10.552 -9.675 3.525 1.00 87.94 76 PRO A CA 1
ATOM 589 C C . PRO A 1 76 ? 11.869 -9.037 3.089 1.00 87.94 76 PRO A C 1
ATOM 591 O O . PRO A 1 76 ? 12.051 -7.834 3.234 1.00 87.94 76 PRO A O 1
ATOM 594 N N . ALA A 1 77 ? 12.770 -9.815 2.479 1.00 83.88 77 ALA A N 1
ATOM 595 C CA . ALA A 1 77 ? 14.041 -9.312 1.964 1.00 83.88 77 AL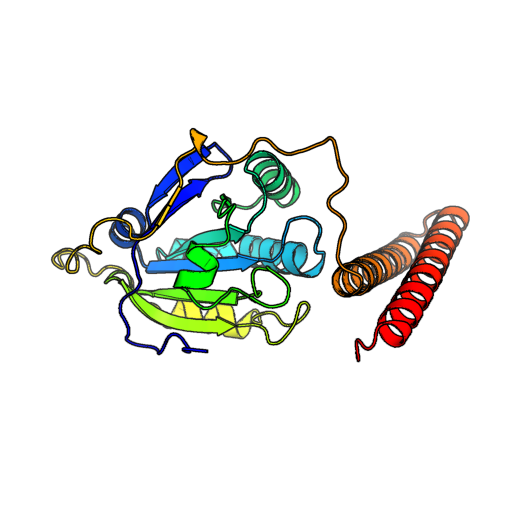A A CA 1
ATOM 596 C C . ALA A 1 77 ? 13.864 -8.267 0.843 1.00 83.88 77 ALA A C 1
ATOM 598 O O . ALA A 1 77 ? 14.541 -7.235 0.858 1.00 83.88 77 ALA A O 1
ATOM 599 N N . SER A 1 78 ? 12.944 -8.503 -0.100 1.00 84.62 78 SER A N 1
ATOM 600 C CA . SER A 1 78 ? 12.601 -7.548 -1.165 1.00 84.62 78 SER A CA 1
ATOM 601 C C . SER A 1 78 ? 11.936 -6.303 -0.586 1.00 84.62 78 SER A C 1
ATOM 603 O O . SER A 1 78 ? 12.365 -5.181 -0.865 1.00 84.62 78 SER A O 1
ATOM 605 N N . SER A 1 79 ? 10.974 -6.496 0.319 1.00 89.69 79 SER A N 1
ATOM 606 C CA . SER A 1 79 ? 10.330 -5.410 1.064 1.00 89.69 79 SER A CA 1
ATOM 607 C C . SER A 1 79 ? 11.356 -4.555 1.826 1.00 89.69 79 SER A C 1
ATOM 609 O O . SER A 1 79 ? 11.346 -3.329 1.729 1.00 89.69 79 SER A O 1
ATOM 611 N N . LEU A 1 80 ? 12.331 -5.166 2.503 1.00 89.50 80 LEU A N 1
ATOM 612 C CA . LEU A 1 80 ? 13.387 -4.452 3.225 1.00 89.50 80 LEU A CA 1
ATOM 613 C C . LEU A 1 80 ? 14.290 -3.656 2.273 1.00 89.50 80 LEU A C 1
ATOM 615 O O . LEU A 1 80 ? 14.636 -2.502 2.551 1.00 89.50 80 LEU A O 1
ATOM 619 N N . ALA A 1 81 ? 14.662 -4.239 1.132 1.00 84.38 81 ALA A N 1
ATOM 620 C CA . ALA A 1 81 ? 15.435 -3.543 0.107 1.00 84.38 81 ALA A CA 1
ATOM 621 C C . ALA A 1 81 ? 14.670 -2.328 -0.444 1.00 84.38 81 ALA A C 1
ATOM 623 O O . ALA A 1 81 ? 15.249 -1.244 -0.577 1.00 84.38 81 ALA A O 1
ATOM 624 N N . LEU A 1 82 ? 13.368 -2.477 -0.702 1.00 88.31 82 LEU A N 1
ATOM 625 C CA . LEU A 1 82 ? 12.497 -1.403 -1.167 1.00 88.31 82 LEU A CA 1
ATOM 626 C C . LEU A 1 82 ? 12.348 -0.288 -0.124 1.00 88.31 82 LEU A C 1
ATOM 628 O O . LEU A 1 82 ? 12.532 0.889 -0.452 1.00 88.31 82 LEU A O 1
ATOM 632 N N . LYS A 1 83 ? 12.090 -0.653 1.138 1.00 94.25 83 LYS A N 1
ATOM 633 C CA . LYS A 1 83 ? 12.004 0.280 2.269 1.00 94.25 83 LYS A CA 1
ATOM 634 C C . LYS A 1 83 ? 13.256 1.136 2.387 1.00 94.25 83 LYS A C 1
ATOM 636 O O . LYS A 1 83 ? 13.151 2.357 2.477 1.00 94.25 83 LYS A O 1
ATOM 641 N N . ASN A 1 84 ? 14.432 0.515 2.315 1.00 89.94 84 ASN A N 1
ATOM 642 C CA . ASN A 1 84 ? 15.713 1.217 2.381 1.00 89.94 84 ASN A CA 1
ATOM 643 C C . ASN A 1 84 ? 15.957 2.102 1.151 1.00 89.94 84 ASN A C 1
ATOM 645 O O . ASN A 1 84 ? 16.414 3.236 1.283 1.00 89.94 84 ASN A O 1
ATOM 649 N N . LYS A 1 85 ? 15.624 1.607 -0.047 1.00 89.94 85 LYS A N 1
ATOM 650 C CA . LYS A 1 85 ? 15.767 2.339 -1.314 1.00 89.94 85 LYS A CA 1
ATOM 651 C C . LYS A 1 85 ? 14.928 3.617 -1.344 1.00 89.94 85 LYS A C 1
ATOM 653 O O . LYS A 1 85 ? 15.400 4.634 -1.851 1.00 89.94 85 LYS A O 1
ATOM 658 N N . LEU A 1 86 ? 13.690 3.558 -0.852 1.00 91.50 86 LEU A N 1
ATOM 659 C CA . LEU A 1 86 ? 12.746 4.680 -0.881 1.00 91.50 86 LEU A CA 1
ATOM 660 C C . LEU A 1 86 ? 12.676 5.461 0.438 1.00 91.50 86 LEU A C 1
ATOM 662 O O . LEU A 1 86 ? 11.993 6.480 0.489 1.00 91.50 86 LEU A O 1
ATOM 666 N N . ILE A 1 87 ? 13.403 5.022 1.471 1.00 96.00 87 ILE A N 1
ATOM 667 C CA . ILE A 1 87 ? 13.412 5.616 2.815 1.00 96.00 87 ILE A CA 1
ATOM 668 C C . ILE A 1 87 ? 11.976 5.684 3.367 1.00 96.00 87 ILE A C 1
ATOM 670 O O . ILE A 1 87 ? 11.482 6.742 3.757 1.00 96.00 87 ILE A O 1
ATOM 674 N N . LEU A 1 88 ? 11.268 4.550 3.332 1.00 97.31 88 LEU A N 1
ATOM 675 C CA . LEU A 1 88 ? 9.864 4.501 3.747 1.00 97.31 88 LEU A CA 1
ATOM 676 C C . LEU A 1 88 ? 9.757 4.545 5.284 1.00 97.31 88 LEU A C 1
ATOM 678 O O . LEU A 1 88 ? 10.363 3.709 5.958 1.00 97.31 88 LEU A O 1
ATOM 682 N N . PRO A 1 89 ? 8.970 5.476 5.856 1.00 97.06 89 PRO A N 1
ATOM 683 C CA . PRO A 1 89 ? 8.812 5.619 7.306 1.00 97.06 89 PRO A CA 1
ATOM 684 C C . PRO A 1 89 ? 7.746 4.685 7.910 1.00 97.06 89 PRO A C 1
ATOM 686 O O . PRO A 1 89 ? 7.418 4.804 9.086 1.00 97.06 89 PRO A O 1
ATOM 689 N N . PHE A 1 90 ? 7.200 3.763 7.118 1.00 97.69 90 PHE A N 1
ATOM 690 C CA . PHE A 1 90 ? 6.146 2.825 7.500 1.00 97.69 90 PHE A CA 1
ATOM 691 C C . PHE A 1 90 ? 6.549 1.373 7.180 1.00 97.69 90 PHE A C 1
ATOM 693 O O . PHE A 1 90 ? 7.478 1.154 6.393 1.00 97.69 90 PHE A O 1
ATOM 700 N N . PRO A 1 91 ? 5.930 0.367 7.824 1.00 97.81 91 PRO A N 1
ATOM 701 C CA . PRO A 1 91 ? 6.202 -1.044 7.555 1.00 97.81 91 PRO A CA 1
ATOM 702 C C . PRO A 1 91 ? 5.708 -1.498 6.175 1.00 97.81 91 PRO A C 1
ATOM 704 O O . PRO A 1 91 ? 4.697 -1.001 5.662 1.00 97.81 91 PRO A O 1
ATOM 707 N N . LEU A 1 92 ? 6.426 -2.471 5.610 1.00 97.94 92 LEU A N 1
ATOM 708 C CA . LEU A 1 92 ? 5.993 -3.264 4.463 1.00 97.94 92 LEU A CA 1
ATOM 709 C C . LEU A 1 92 ? 5.693 -4.687 4.939 1.00 97.94 92 LEU A C 1
ATOM 711 O O . LEU A 1 92 ? 6.566 -5.348 5.492 1.00 97.94 92 LEU A O 1
ATOM 715 N N . LEU A 1 93 ? 4.459 -5.137 4.747 1.00 97.75 93 LEU A N 1
ATOM 716 C CA . LEU A 1 93 ? 3.956 -6.429 5.195 1.00 97.75 93 LEU A CA 1
ATOM 717 C C . LEU A 1 93 ? 3.958 -7.427 4.041 1.00 97.75 93 LEU A C 1
ATOM 719 O O . LEU A 1 93 ? 3.600 -7.085 2.911 1.00 97.75 93 LEU A O 1
ATOM 723 N N . THR A 1 94 ? 4.320 -8.664 4.357 1.00 94.38 94 THR A N 1
ATOM 724 C CA . THR A 1 94 ? 4.381 -9.764 3.393 1.00 94.38 94 THR A CA 1
ATOM 725 C C . THR A 1 94 ? 3.115 -10.611 3.482 1.00 94.38 94 THR A C 1
ATOM 727 O O . THR A 1 94 ? 2.883 -11.260 4.496 1.00 94.38 94 THR A O 1
ATOM 730 N N . ASP A 1 95 ? 2.314 -10.633 2.418 1.00 95.19 95 ASP A N 1
ATOM 731 C CA . ASP A 1 95 ? 1.138 -11.492 2.225 1.00 95.19 95 ASP A CA 1
ATOM 732 C C . ASP A 1 95 ? 1.447 -12.530 1.131 1.00 95.19 95 ASP A C 1
ATOM 734 O O . ASP A 1 95 ? 0.979 -12.400 -0.001 1.00 95.19 95 ASP A O 1
ATOM 738 N N . PRO A 1 96 ? 2.278 -13.548 1.417 1.00 87.94 96 PRO A N 1
ATOM 739 C CA . PRO A 1 96 ? 2.917 -14.372 0.386 1.00 87.94 96 PRO A CA 1
ATOM 740 C C . PRO A 1 96 ? 1.911 -15.165 -0.457 1.00 87.94 96 PRO A C 1
ATOM 742 O O . PRO A 1 96 ? 2.197 -15.531 -1.595 1.00 87.94 96 PRO A O 1
ATOM 745 N N . TYR A 1 97 ? 0.724 -15.420 0.096 1.00 89.06 97 TYR A N 1
ATOM 746 C CA . TYR A 1 97 ? -0.344 -16.166 -0.560 1.00 89.06 97 TYR A CA 1
ATOM 747 C C . TYR A 1 97 ? -1.487 -15.268 -1.049 1.00 89.06 97 TYR A C 1
ATOM 749 O O . TYR A 1 97 ? -2.427 -15.782 -1.659 1.00 89.06 97 TYR A O 1
ATOM 757 N N . GLY A 1 98 ? -1.433 -13.951 -0.816 1.00 90.94 98 GLY A N 1
ATOM 758 C CA . GLY A 1 98 ? -2.497 -13.013 -1.187 1.00 90.94 98 GLY A CA 1
ATOM 759 C C . GLY A 1 98 ? -3.789 -13.203 -0.383 1.00 90.94 98 GLY A C 1
ATOM 760 O O . GLY A 1 98 ? -4.881 -12.929 -0.888 1.00 90.94 98 GLY A O 1
ATOM 761 N N . GLU A 1 99 ? -3.717 -13.774 0.818 1.00 93.94 99 GLU A N 1
ATOM 762 C CA . GLU A 1 99 ? -4.895 -14.084 1.631 1.00 93.94 99 GLU A CA 1
ATOM 763 C C . GLU A 1 99 ? -5.518 -12.815 2.206 1.00 93.94 99 GLU A C 1
ATOM 765 O O . GLU A 1 99 ? -6.739 -12.653 2.148 1.00 93.94 99 GLU A O 1
ATOM 770 N N . VAL A 1 100 ? -4.697 -11.872 2.676 1.00 96.00 100 VAL A N 1
ATOM 771 C CA . VAL A 1 100 ? -5.178 -10.564 3.140 1.00 96.00 100 VAL A CA 1
ATOM 772 C C . VAL A 1 100 ? -5.673 -9.734 1.958 1.00 96.00 100 VAL A C 1
ATOM 774 O O . VAL A 1 100 ? -6.734 -9.115 2.046 1.00 96.00 100 VAL A O 1
ATOM 777 N N . ALA A 1 101 ? -4.989 -9.775 0.813 1.00 94.94 101 ALA A N 1
ATOM 778 C CA . ALA A 1 101 ? -5.477 -9.139 -0.410 1.00 94.94 101 ALA A CA 1
ATOM 779 C C . ALA A 1 101 ? -6.870 -9.663 -0.813 1.00 94.94 101 ALA A C 1
ATOM 781 O O . ALA A 1 101 ? -7.767 -8.865 -1.099 1.00 94.94 101 ALA A O 1
ATOM 782 N N . ARG A 1 102 ? -7.111 -10.982 -0.756 1.00 94.06 102 ARG A N 1
ATOM 783 C CA . ARG A 1 102 ? -8.447 -11.571 -0.982 1.00 94.06 102 ARG A CA 1
ATOM 784 C C . ARG A 1 102 ? -9.456 -11.143 0.076 1.00 94.06 102 ARG A C 1
ATOM 786 O O . ARG A 1 102 ? -10.578 -10.776 -0.276 1.00 94.06 102 ARG A O 1
ATOM 793 N N . LEU A 1 103 ? -9.055 -11.147 1.348 1.00 92.94 103 LEU A N 1
ATOM 794 C CA . LEU A 1 103 ? -9.885 -10.741 2.486 1.00 92.94 103 LEU A CA 1
ATOM 795 C C . LEU A 1 103 ? -10.439 -9.323 2.309 1.00 92.94 103 LEU A C 1
ATOM 797 O O . LEU A 1 103 ? -11.582 -9.051 2.685 1.00 92.94 103 LEU A O 1
ATOM 801 N N . TYR A 1 104 ? -9.638 -8.448 1.697 1.00 93.62 104 TYR A N 1
ATOM 802 C CA . TYR A 1 104 ? -9.988 -7.061 1.422 1.00 93.62 104 TYR A CA 1
ATOM 803 C C . TYR A 1 104 ? -10.465 -6.792 -0.019 1.00 93.62 104 TYR A C 1
ATOM 805 O O . TYR A 1 104 ? -10.633 -5.639 -0.408 1.00 93.62 104 TYR A O 1
ATOM 813 N N . GLY A 1 105 ? -10.718 -7.825 -0.830 1.00 92.25 105 GLY A N 1
ATOM 814 C CA . GLY A 1 105 ? -11.210 -7.660 -2.207 1.00 92.25 105 GLY A CA 1
ATOM 815 C C . GLY A 1 105 ? -10.213 -6.992 -3.167 1.00 92.25 105 GLY A C 1
ATOM 816 O O . GLY A 1 105 ? -10.599 -6.523 -4.239 1.00 92.25 105 GLY A O 1
ATOM 817 N N . LEU A 1 106 ? -8.936 -6.963 -2.788 1.00 93.12 106 LEU A N 1
ATOM 818 C CA . LEU A 1 106 ? -7.806 -6.387 -3.516 1.00 93.12 106 LEU A CA 1
ATOM 819 C C . LEU A 1 106 ? -6.944 -7.472 -4.164 1.00 93.12 106 LEU A C 1
ATOM 821 O O . LEU A 1 106 ? -5.755 -7.287 -4.383 1.00 93.12 106 LEU A O 1
ATOM 825 N N . TRP A 1 107 ? -7.552 -8.606 -4.495 1.00 91.69 107 TRP A N 1
ATOM 826 C CA . TRP A 1 107 ? -6.910 -9.689 -5.222 1.00 91.69 107 TRP A CA 1
ATOM 827 C C . TRP A 1 107 ? -7.578 -9.893 -6.580 1.00 91.69 107 TRP A C 1
ATOM 829 O O . TRP A 1 107 ? -8.806 -9.937 -6.691 1.00 91.69 107 TRP A O 1
ATOM 839 N N . ASN A 1 108 ? -6.762 -10.013 -7.617 1.00 84.06 108 ASN A N 1
ATOM 840 C CA . ASN A 1 108 ? -7.163 -10.399 -8.954 1.00 84.06 108 ASN A CA 1
ATOM 841 C C . ASN A 1 108 ? -6.957 -11.909 -9.108 1.00 84.06 108 ASN A C 1
ATOM 843 O O . ASN A 1 108 ? -5.834 -12.376 -9.270 1.00 84.06 108 ASN A O 1
ATOM 847 N N . GLU A 1 109 ? -8.049 -12.675 -9.083 1.00 83.38 109 GLU A N 1
ATOM 848 C CA . GLU A 1 109 ? -7.991 -14.139 -9.210 1.00 83.38 109 GLU A CA 1
ATOM 849 C C . GLU A 1 109 ? -7.507 -14.616 -10.582 1.00 83.38 109 GLU A C 1
ATOM 851 O O . GLU A 1 109 ? -6.977 -15.717 -10.689 1.00 83.38 109 GLU A O 1
ATOM 856 N N . ARG A 1 110 ? -7.698 -13.814 -11.635 1.00 75.94 110 ARG A N 1
ATOM 857 C CA . ARG A 1 110 ? -7.292 -14.189 -12.993 1.00 75.94 110 ARG A CA 1
ATOM 858 C C . ARG A 1 110 ? -5.775 -14.126 -13.142 1.00 75.94 110 ARG A C 1
ATOM 860 O O . ARG A 1 110 ? -5.183 -15.054 -13.679 1.00 75.94 110 ARG A O 1
ATOM 867 N N . GLU A 1 111 ? -5.184 -13.049 -12.638 1.00 72.25 111 GLU A N 1
ATOM 868 C CA . GLU A 1 111 ? -3.747 -12.785 -12.757 1.00 72.25 111 GLU A CA 1
ATOM 869 C C . GLU A 1 111 ? -2.950 -13.282 -11.539 1.00 72.25 111 GLU A C 1
ATOM 871 O O . GLU A 1 111 ? -1.726 -13.273 -11.561 1.00 72.25 111 GLU A O 1
ATOM 876 N N . ALA A 1 112 ? -3.638 -13.752 -10.490 1.00 78.75 112 ALA A N 1
ATOM 877 C CA . ALA A 1 112 ? -3.055 -14.123 -9.201 1.00 78.75 112 ALA A CA 1
ATOM 878 C C . ALA A 1 112 ? -2.206 -12.987 -8.598 1.00 78.75 112 ALA A C 1
ATOM 880 O O . ALA A 1 112 ? -1.065 -13.187 -8.178 1.00 78.75 112 ALA A O 1
ATOM 881 N N . GLU A 1 113 ? -2.783 -11.783 -8.570 1.00 79.50 113 GLU A N 1
ATOM 882 C CA . GLU A 1 113 ? -2.073 -10.551 -8.221 1.00 79.50 113 GLU A CA 1
ATOM 883 C C . GLU A 1 113 ? -2.842 -9.646 -7.268 1.00 79.50 113 GLU A C 1
ATOM 885 O O . GLU A 1 113 ? -4.072 -9.618 -7.233 1.00 79.50 113 GLU A O 1
ATOM 890 N N . VAL A 1 114 ? -2.090 -8.832 -6.534 1.00 87.81 114 VAL A N 1
ATOM 891 C CA . VAL A 1 114 ? -2.643 -7.765 -5.706 1.00 87.81 114 VAL A CA 1
ATOM 892 C C . VAL A 1 114 ? -3.065 -6.604 -6.602 1.00 87.81 114 VAL A C 1
ATOM 894 O O . VAL A 1 114 ? -2.270 -6.058 -7.365 1.00 87.81 114 VAL A O 1
ATOM 897 N N . ARG A 1 115 ? -4.329 -6.200 -6.489 1.00 89.69 115 ARG A N 1
ATOM 898 C CA . ARG A 1 115 ? -4.840 -4.984 -7.117 1.00 89.69 115 ARG A CA 1
ATOM 899 C C . ARG A 1 115 ? -4.320 -3.772 -6.345 1.00 89.69 115 ARG A C 1
ATOM 901 O O . ARG A 1 115 ? -4.420 -3.762 -5.115 1.00 89.69 115 ARG A O 1
ATOM 908 N N . PRO A 1 116 ? -3.820 -2.737 -7.036 1.00 90.12 116 PRO A N 1
ATOM 909 C CA . PRO A 1 116 ? -3.388 -1.524 -6.370 1.00 90.12 116 PRO A CA 1
ATOM 910 C C . PRO A 1 116 ? -4.580 -0.872 -5.674 1.00 90.12 116 PRO A C 1
ATOM 912 O O . PRO A 1 116 ? -5.649 -0.698 -6.262 1.00 90.12 116 PRO A O 1
ATOM 915 N N . GLY A 1 117 ? -4.413 -0.508 -4.410 1.00 93.00 117 GLY A N 1
ATOM 916 C CA . GLY A 1 117 ? -5.519 0.069 -3.663 1.00 93.00 117 GLY A CA 1
ATOM 917 C C . GLY A 1 117 ? -5.164 0.508 -2.259 1.00 93.00 117 GLY A C 1
ATOM 918 O O . GLY A 1 117 ? -4.064 0.288 -1.760 1.00 93.00 117 GLY A O 1
ATOM 919 N N . LEU A 1 118 ? -6.122 1.169 -1.625 1.00 94.88 118 LEU A N 1
ATOM 920 C CA . LEU A 1 118 ? -6.008 1.726 -0.293 1.00 94.88 118 LEU A CA 1
ATOM 921 C C . LEU A 1 118 ? -7.282 1.425 0.488 1.00 94.88 118 LEU A C 1
ATOM 923 O O . LEU A 1 118 ? -8.382 1.731 0.032 1.00 94.88 118 LEU A O 1
ATOM 927 N N . VAL A 1 119 ? -7.134 0.872 1.687 1.00 96.31 119 VAL A N 1
ATOM 928 C CA . VAL A 1 119 ? -8.237 0.651 2.627 1.00 96.31 119 VAL A CA 1
ATOM 929 C C . VAL A 1 119 ? -8.016 1.534 3.844 1.00 96.31 119 VAL A C 1
ATOM 931 O O . VAL A 1 119 ? -6.983 1.446 4.503 1.00 96.31 119 VAL A O 1
ATOM 934 N N . ALA A 1 120 ? -8.991 2.386 4.148 1.00 96.06 120 ALA A N 1
ATOM 935 C CA . ALA A 1 120 ? -8.939 3.298 5.280 1.00 96.06 120 ALA A CA 1
ATOM 936 C C . ALA A 1 120 ? -9.881 2.819 6.384 1.00 96.06 120 ALA A C 1
ATOM 938 O O . ALA A 1 120 ? -11.085 2.657 6.165 1.00 96.06 120 ALA A O 1
ATOM 939 N N . ILE A 1 121 ? -9.330 2.594 7.573 1.00 95.38 121 ILE A N 1
ATOM 940 C CA . ILE A 1 121 ? -9.999 1.954 8.703 1.00 95.38 121 ILE A CA 1
ATOM 941 C C . ILE A 1 121 ? -9.970 2.918 9.892 1.00 95.38 121 ILE A C 1
ATOM 943 O O . ILE A 1 121 ? -8.907 3.330 10.356 1.00 95.38 121 ILE A O 1
ATOM 947 N N . ASP A 1 122 ? -11.148 3.289 10.391 1.00 94.56 122 ASP A N 1
ATOM 948 C CA . ASP A 1 122 ? -11.295 4.076 11.617 1.00 94.56 122 ASP A CA 1
ATOM 949 C C . ASP A 1 122 ? -10.718 3.305 12.817 1.00 94.56 122 ASP A C 1
ATOM 951 O O . ASP A 1 122 ? -10.744 2.077 12.844 1.00 94.56 122 ASP A O 1
ATOM 955 N N . ALA A 1 123 ? -10.292 4.011 13.870 1.00 92.56 123 ALA A N 1
ATOM 956 C CA . ALA A 1 123 ? -9.729 3.392 15.081 1.00 92.56 123 ALA A CA 1
ATOM 957 C C . ALA A 1 123 ? -10.693 2.423 15.810 1.00 92.56 123 ALA A C 1
ATOM 959 O O . ALA A 1 123 ? -10.294 1.698 16.718 1.00 92.56 123 ALA A O 1
ATOM 960 N N . ASP A 1 124 ? -11.982 2.408 15.450 1.00 90.06 124 ASP A N 1
ATOM 961 C CA . ASP A 1 124 ? -12.964 1.450 15.969 1.00 90.06 124 ASP A CA 1
ATOM 962 C C . ASP A 1 124 ? -13.095 0.154 15.139 1.00 90.06 124 ASP A C 1
ATOM 964 O O . ASP A 1 124 ? -13.950 -0.701 15.428 1.00 90.06 124 ASP A O 1
ATOM 968 N N . GLY A 1 125 ? -12.252 0.017 14.114 1.00 91.38 125 GLY A N 1
ATOM 969 C CA . GLY A 1 125 ? -12.231 -1.091 13.170 1.00 91.38 125 GLY A CA 1
ATOM 970 C C . GLY A 1 125 ? -13.275 -0.985 12.062 1.00 91.38 125 GLY A C 1
ATOM 971 O O . GLY A 1 125 ? -13.548 -1.990 11.415 1.00 91.38 125 GLY A O 1
ATOM 972 N N . THR A 1 126 ? -13.906 0.170 11.846 1.00 93.12 126 THR A N 1
ATOM 973 C CA . THR A 1 126 ? -14.848 0.372 10.735 1.00 93.12 126 THR A CA 1
ATOM 974 C C . THR A 1 126 ? -14.107 0.806 9.474 1.00 93.12 126 THR A C 1
ATOM 976 O O . THR A 1 126 ? -13.377 1.793 9.491 1.00 93.12 126 THR A O 1
ATOM 979 N N . ILE A 1 127 ? -14.331 0.120 8.353 1.00 94.25 127 ILE A N 1
ATOM 980 C CA . ILE A 1 127 ? -13.833 0.542 7.041 1.00 94.25 127 ILE A CA 1
ATOM 981 C C . ILE A 1 127 ? -14.580 1.815 6.639 1.00 94.25 127 ILE A C 1
ATOM 983 O O . ILE A 1 127 ? -15.801 1.813 6.461 1.00 94.25 127 ILE A O 1
ATOM 987 N N . ARG A 1 128 ? -13.849 2.923 6.515 1.00 93.31 128 ARG A N 1
ATOM 988 C CA . ARG A 1 128 ? -14.389 4.222 6.103 1.00 93.31 128 ARG A CA 1
ATOM 989 C C . ARG A 1 128 ? -14.473 4.326 4.588 1.00 93.31 128 ARG A C 1
ATOM 991 O O . ARG A 1 128 ? -15.491 4.783 4.077 1.00 93.31 128 ARG A O 1
ATOM 998 N N . SER A 1 129 ? -13.412 3.938 3.895 1.00 92.75 129 SER A N 1
ATOM 999 C CA . SER A 1 129 ? -13.335 3.990 2.439 1.00 92.75 129 SER A CA 1
ATOM 1000 C C . SER A 1 129 ? -12.386 2.922 1.913 1.00 92.75 129 SER A C 1
ATOM 1002 O O . SER A 1 129 ? -11.508 2.416 2.618 1.00 92.75 129 SER A O 1
ATOM 1004 N N . THR A 1 130 ? -12.589 2.560 0.655 1.00 93.31 130 THR A N 1
ATOM 1005 C CA . THR A 1 130 ? -11.699 1.689 -0.102 1.00 93.31 130 THR A CA 1
ATOM 1006 C C . THR A 1 130 ? -11.543 2.309 -1.479 1.00 93.31 130 THR A C 1
ATOM 1008 O O . THR A 1 130 ? -12.535 2.577 -2.153 1.00 93.31 130 THR A O 1
ATOM 1011 N N . LEU A 1 131 ? -10.306 2.618 -1.849 1.00 91.69 131 LEU A N 1
ATOM 1012 C CA . LEU A 1 131 ? -9.943 3.137 -3.159 1.00 91.69 131 LEU A CA 1
ATOM 1013 C C . LEU A 1 131 ? -9.232 2.008 -3.886 1.00 91.69 131 LEU A C 1
ATOM 1015 O O . LEU A 1 131 ? -8.224 1.512 -3.392 1.00 91.69 131 LEU A O 1
ATOM 1019 N N . VAL A 1 132 ? -9.759 1.583 -5.022 1.00 89.75 132 VAL A N 1
ATOM 1020 C CA . VAL A 1 132 ? -9.182 0.486 -5.794 1.00 89.75 132 VAL A CA 1
ATOM 1021 C C . VAL A 1 132 ? -8.876 1.008 -7.179 1.00 89.75 132 VAL A C 1
ATOM 1023 O O . VAL A 1 132 ? -9.744 1.632 -7.779 1.00 89.75 132 VAL A O 1
ATOM 1026 N N . GLY A 1 133 ? -7.657 0.768 -7.650 1.00 83.38 133 GLY A N 1
ATOM 1027 C CA . GLY A 1 133 ? -7.295 1.053 -9.028 1.00 83.38 133 GLY A CA 1
ATOM 1028 C C . GLY A 1 133 ? -8.000 0.091 -9.982 1.00 83.38 133 GLY A C 1
ATOM 1029 O O . GLY A 1 133 ? -8.152 -1.108 -9.696 1.00 83.38 133 GLY A O 1
ATOM 1030 N N . ASP A 1 134 ? -8.427 0.619 -11.119 1.00 74.31 134 ASP A N 1
ATOM 1031 C CA . ASP A 1 134 ? -8.993 -0.176 -12.206 1.00 74.31 134 ASP A CA 1
ATOM 1032 C C . ASP A 1 134 ? -7.916 -1.029 -12.893 1.00 74.31 134 ASP A C 1
ATOM 1034 O O . ASP A 1 134 ? -8.183 -2.168 -13.281 1.00 74.31 134 ASP A O 1
ATOM 1038 N N . ASP A 1 135 ? -6.684 -0.516 -12.974 1.00 73.56 135 ASP A N 1
ATOM 1039 C CA . ASP A 1 135 ? -5.548 -1.177 -13.614 1.00 73.56 135 ASP A CA 1
ATOM 1040 C C . ASP A 1 135 ? -4.208 -0.959 -12.875 1.00 73.56 135 ASP A C 1
ATOM 1042 O O . ASP A 1 135 ? -4.127 -0.345 -11.809 1.00 73.56 135 ASP A O 1
ATOM 1046 N N . LEU A 1 136 ? -3.123 -1.496 -13.447 1.00 66.75 136 LEU A N 1
ATOM 1047 C CA . LEU A 1 136 ? -1.769 -1.420 -12.892 1.00 66.75 136 LEU A CA 1
ATOM 1048 C C . LEU A 1 136 ? -1.178 -0.009 -12.829 1.00 66.75 136 LEU A C 1
ATOM 1050 O O . LEU A 1 136 ? -0.216 0.171 -12.087 1.00 66.75 136 LEU A O 1
ATOM 1054 N N . ALA A 1 137 ? -1.697 0.974 -13.555 1.00 71.06 137 ALA A N 1
ATOM 1055 C CA . ALA A 1 137 ? -1.254 2.367 -13.525 1.00 71.06 137 ALA A CA 1
ATOM 1056 C C . ALA A 1 137 ? -2.199 3.268 -12.717 1.00 71.06 137 ALA A C 1
ATOM 1058 O O . ALA A 1 137 ? -1.759 4.299 -12.204 1.00 71.06 137 ALA A O 1
ATOM 1059 N N . ASP A 1 138 ? -3.465 2.876 -12.578 1.00 79.19 138 ASP A N 1
ATOM 1060 C CA . ASP A 1 138 ? -4.460 3.617 -11.820 1.00 79.19 138 ASP A CA 1
ATOM 1061 C C . ASP A 1 138 ? -4.128 3.602 -10.324 1.00 79.19 138 ASP A C 1
ATOM 1063 O O . ASP A 1 138 ? -3.965 2.555 -9.685 1.00 79.19 138 ASP A O 1
ATOM 1067 N N . ARG A 1 139 ? -3.941 4.793 -9.761 1.00 84.12 139 ARG A N 1
ATOM 1068 C CA . ARG A 1 139 ? -3.538 4.990 -8.370 1.00 84.12 139 ARG A CA 1
ATOM 1069 C C . ARG A 1 139 ? -4.385 6.093 -7.754 1.00 84.12 139 ARG A C 1
ATOM 1071 O O . ARG A 1 139 ? -4.580 7.126 -8.396 1.00 84.12 139 ARG A O 1
ATOM 1078 N N . PRO A 1 140 ? -4.784 5.939 -6.478 1.00 87.00 140 PRO A N 1
ATOM 1079 C CA . PRO A 1 140 ? -5.344 7.036 -5.707 1.00 87.00 140 PRO A CA 1
ATOM 1080 C C . PRO A 1 140 ? -4.484 8.298 -5.826 1.00 87.00 140 PRO A C 1
ATOM 1082 O O . PRO A 1 140 ? -3.272 8.260 -5.590 1.00 87.00 140 PRO A O 1
ATOM 1085 N N . THR A 1 141 ? -5.112 9.413 -6.184 1.00 87.94 141 THR A N 1
ATOM 1086 C CA . THR A 1 141 ? -4.438 10.707 -6.295 1.00 87.94 141 THR A CA 1
ATOM 1087 C C . THR A 1 141 ? -4.047 11.242 -4.917 1.00 87.94 141 THR A C 1
ATOM 1089 O O . THR A 1 141 ? -4.618 10.854 -3.894 1.00 87.94 141 THR A O 1
ATOM 1092 N N . GLU A 1 142 ? -3.093 12.180 -4.869 1.00 85.81 142 GLU A N 1
ATOM 1093 C CA . GLU A 1 142 ? -2.703 12.838 -3.609 1.00 85.81 142 GLU A CA 1
ATOM 1094 C C . GLU A 1 142 ? -3.914 13.505 -2.918 1.00 85.81 142 GLU A C 1
ATOM 1096 O O . GLU A 1 142 ? -4.025 13.456 -1.690 1.00 85.81 142 GLU A O 1
ATOM 1101 N N . ASP A 1 143 ? -4.868 14.041 -3.689 1.00 87.81 143 ASP A N 1
ATOM 1102 C CA . ASP A 1 143 ? -6.105 14.632 -3.166 1.00 87.81 143 ASP A CA 1
ATOM 1103 C C . ASP A 1 143 ? -7.038 13.581 -2.554 1.00 87.81 143 ASP A C 1
ATOM 1105 O O . ASP A 1 143 ? -7.509 13.767 -1.431 1.00 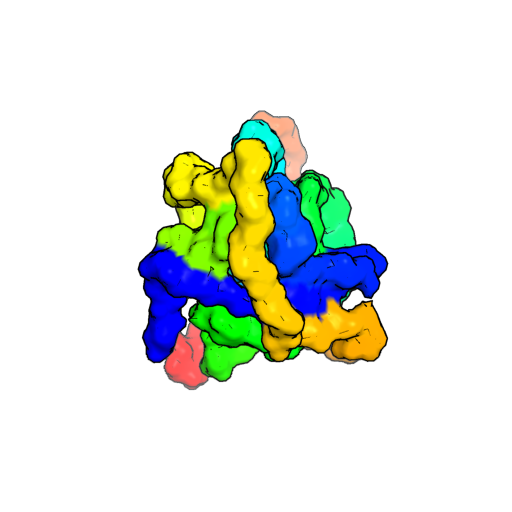87.81 143 ASP A O 1
ATOM 1109 N N . GLN A 1 144 ? -7.257 12.451 -3.239 1.00 90.62 144 GLN A N 1
ATOM 1110 C CA . GLN A 1 144 ? -8.079 11.349 -2.722 1.00 90.62 144 GLN A CA 1
ATOM 1111 C C . GLN A 1 144 ? -7.486 10.748 -1.442 1.00 90.62 144 GLN A C 1
ATOM 1113 O O . GLN A 1 144 ? -8.214 10.454 -0.489 1.00 90.62 144 GLN A O 1
ATOM 1118 N N . ILE A 1 145 ? -6.159 10.590 -1.396 1.00 91.00 145 ILE A N 1
ATOM 1119 C CA . ILE A 1 145 ? -5.438 10.132 -0.203 1.00 91.00 145 ILE A CA 1
ATOM 1120 C C . ILE A 1 145 ? -5.630 11.147 0.928 1.00 91.00 145 ILE A C 1
ATOM 1122 O O . ILE A 1 145 ? -6.043 10.781 2.028 1.00 91.00 145 ILE A O 1
ATOM 1126 N N . SER A 1 146 ? -5.408 12.432 0.654 1.00 89.56 146 SER A N 1
ATOM 1127 C CA . SER A 1 146 ? -5.559 13.499 1.645 1.00 89.56 146 SER A CA 1
ATOM 1128 C C . SER A 1 146 ? -6.984 13.590 2.202 1.00 89.56 146 SER A C 1
ATOM 1130 O O . SER A 1 146 ? -7.182 13.738 3.409 1.00 89.56 146 SER A O 1
ATOM 1132 N N . GLU A 1 147 ? -8.002 13.491 1.346 1.00 91.00 147 GLU A N 1
ATOM 1133 C CA . GLU A 1 147 ? -9.408 13.469 1.755 1.00 91.00 147 GLU A CA 1
ATOM 1134 C C . GLU A 1 147 ? -9.725 12.239 2.610 1.00 91.00 147 GLU A C 1
ATOM 1136 O O . GLU A 1 147 ? -10.352 12.355 3.667 1.00 91.00 147 GLU A O 1
ATOM 1141 N N . THR A 1 148 ? -9.206 11.077 2.212 1.00 91.81 148 THR A N 1
ATOM 1142 C CA . THR A 1 148 ? -9.345 9.833 2.970 1.00 91.81 148 THR A CA 1
ATOM 1143 C C . THR A 1 148 ? -8.796 9.994 4.384 1.00 91.81 148 THR A C 1
ATOM 1145 O O . THR A 1 148 ? -9.529 9.765 5.350 1.00 91.81 148 THR A O 1
ATOM 1148 N N . ILE A 1 149 ? -7.565 10.495 4.527 1.00 91.25 149 ILE A N 1
ATOM 1149 C CA . ILE A 1 149 ? -6.935 10.742 5.832 1.00 91.25 149 ILE A CA 1
ATOM 1150 C C . ILE A 1 149 ? -7.755 11.750 6.658 1.00 91.25 149 ILE A C 1
ATOM 1152 O O . ILE A 1 149 ? -7.895 11.608 7.875 1.00 91.25 149 ILE A O 1
ATOM 1156 N N . ARG A 1 150 ? -8.334 12.773 6.019 1.00 90.69 150 ARG A N 1
ATOM 1157 C CA . ARG A 1 150 ? -9.183 13.769 6.697 1.00 90.69 150 ARG A CA 1
ATOM 1158 C C . ARG A 1 150 ? -10.488 13.190 7.223 1.00 90.69 150 ARG A C 1
ATOM 1160 O O . ARG A 1 150 ? -10.968 13.656 8.255 1.00 90.69 150 ARG A O 1
ATOM 1167 N N . SER A 1 151 ? -11.037 12.198 6.530 1.00 90.62 151 SER A N 1
ATOM 1168 C CA . SER A 1 151 ? -12.301 11.542 6.872 1.00 90.62 151 SER A CA 1
ATOM 1169 C C . SER A 1 151 ? -12.183 10.483 7.981 1.00 90.62 151 SER A C 1
ATOM 1171 O O . SER A 1 151 ? -13.204 10.065 8.551 1.00 90.62 151 SER A O 1
ATOM 1173 N N . LEU A 1 152 ? -10.957 10.038 8.286 1.00 91.88 152 LEU A N 1
ATOM 1174 C CA . LEU A 1 152 ? -10.691 9.029 9.308 1.00 91.88 152 LEU A CA 1
ATOM 1175 C C . LEU A 1 152 ? -10.999 9.556 10.709 1.00 91.88 152 LEU A C 1
ATOM 1177 O O . LEU A 1 152 ? -10.614 10.661 11.099 1.00 91.88 152 LEU A O 1
ATOM 1181 N N . LYS A 1 153 ? -11.680 8.724 11.493 1.00 87.94 153 LYS A N 1
ATOM 1182 C CA . LYS A 1 153 ? -11.902 8.955 12.919 1.00 87.94 153 LYS A CA 1
ATOM 1183 C C . LYS A 1 153 ? -10.789 8.275 13.703 1.00 87.94 153 LYS A C 1
ATOM 1185 O O . LYS A 1 153 ? -10.714 7.049 13.777 1.00 87.94 153 LYS A O 1
ATOM 1190 N N . GLY A 1 154 ? -9.939 9.098 14.308 1.00 80.75 154 GLY A N 1
ATOM 1191 C CA . GLY A 1 154 ? -8.934 8.640 15.259 1.00 80.75 154 GLY A CA 1
ATOM 1192 C C . GLY A 1 154 ? -9.546 8.170 16.582 1.00 80.75 154 GLY A C 1
ATOM 1193 O O . GLY A 1 154 ? -10.748 8.297 16.840 1.00 80.75 154 GLY A O 1
ATOM 1194 N N . ARG A 1 155 ? -8.691 7.651 17.463 1.00 74.94 155 ARG A N 1
ATOM 1195 C CA . ARG A 1 155 ? -9.096 7.202 18.797 1.00 74.94 155 ARG A CA 1
ATOM 1196 C C . ARG A 1 155 ? -9.551 8.390 19.651 1.00 74.94 155 ARG A C 1
ATOM 1198 O O . ARG A 1 155 ? -8.803 9.344 19.852 1.00 74.94 155 ARG A O 1
ATOM 1205 N N . THR A 1 156 ? -10.761 8.317 20.208 1.00 70.12 156 THR A N 1
ATOM 1206 C CA . THR A 1 156 ? -11.222 9.302 21.200 1.00 70.12 156 THR A CA 1
ATOM 1207 C C . THR A 1 156 ? -10.599 8.983 22.567 1.00 70.12 156 THR A C 1
ATOM 1209 O O . THR A 1 156 ? -10.770 7.859 23.053 1.00 70.12 156 THR A O 1
ATOM 1212 N N . PRO A 1 157 ? -9.885 9.923 23.218 1.00 63.00 157 PRO A N 1
ATOM 1213 C CA . PRO A 1 157 ? -9.313 9.697 24.545 1.00 63.00 157 PRO A CA 1
ATOM 1214 C C . PRO A 1 157 ? -10.393 9.300 25.563 1.00 63.00 157 PRO A C 1
ATOM 1216 O O . PRO A 1 157 ? -11.411 9.974 25.687 1.00 63.00 157 PRO A O 1
ATOM 1219 N N . GLY A 1 158 ? -10.184 8.194 26.282 1.00 58.28 158 GLY A N 1
ATOM 1220 C CA . GLY A 1 158 ? -11.124 7.694 27.297 1.00 58.28 158 GLY A CA 1
ATOM 1221 C C . GLY A 1 158 ? -12.303 6.866 26.766 1.00 58.28 158 GLY A C 1
ATOM 1222 O O . GLY A 1 158 ? -13.047 6.301 27.568 1.00 58.28 158 GLY A O 1
ATOM 1223 N N . ALA A 1 159 ? -12.465 6.725 25.445 1.00 59.12 159 ALA A N 1
ATOM 1224 C CA . ALA A 1 159 ? -13.406 5.755 24.893 1.00 59.12 159 ALA A CA 1
ATOM 1225 C C . ALA A 1 159 ? -12.941 4.327 25.226 1.00 59.12 159 ALA A C 1
ATOM 1227 O O . ALA A 1 159 ? -11.746 4.016 25.146 1.00 59.12 159 ALA A O 1
ATOM 1228 N N . ARG A 1 160 ? -13.887 3.447 25.597 1.00 53.81 160 ARG A N 1
ATOM 1229 C CA . ARG A 1 160 ? -13.609 2.005 25.689 1.00 53.81 160 ARG A CA 1
ATOM 1230 C C . ARG A 1 160 ? -12.996 1.557 24.358 1.00 53.81 160 ARG A C 1
ATOM 1232 O O . ARG A 1 160 ? -13.475 2.030 23.325 1.00 53.81 160 ARG A O 1
ATOM 1239 N N . PRO A 1 161 ? -11.980 0.669 24.366 1.00 54.09 161 PRO A N 1
ATOM 1240 C CA . PRO A 1 161 ? -11.506 0.079 23.124 1.00 54.09 161 PRO A CA 1
ATOM 1241 C C . PRO A 1 161 ? -12.733 -0.449 22.385 1.00 54.09 161 PRO A C 1
ATOM 1243 O O . PRO A 1 161 ? -13.615 -1.064 23.005 1.00 54.09 161 PRO A O 1
ATOM 1246 N N . ALA A 1 162 ? -12.844 -0.118 21.098 1.00 53.66 162 ALA A N 1
ATOM 1247 C CA . ALA A 1 162 ? -13.892 -0.682 20.266 1.00 53.66 162 ALA A CA 1
ATOM 1248 C C . ALA A 1 162 ? -13.890 -2.201 20.456 1.00 53.66 162 ALA A C 1
ATOM 1250 O O . ALA A 1 162 ? -12.842 -2.763 20.784 1.00 53.66 162 ALA A O 1
ATOM 1251 N N . ARG A 1 163 ? -15.059 -2.855 20.333 1.00 56.44 163 ARG A N 1
ATOM 1252 C CA . ARG A 1 163 ? -15.149 -4.327 20.377 1.00 56.44 163 ARG A CA 1
ATOM 1253 C C . ARG A 1 163 ? -13.944 -4.870 19.622 1.00 56.44 163 ARG A C 1
ATOM 1255 O O . ARG A 1 163 ? -13.847 -4.570 18.432 1.00 56.44 163 ARG A O 1
ATOM 1262 N N . ARG A 1 164 ? -13.028 -5.536 20.345 1.00 63.72 164 ARG A N 1
ATOM 1263 C CA . ARG A 1 164 ? -11.760 -5.980 19.767 1.00 63.72 164 ARG A CA 1
ATOM 1264 C C . ARG A 1 164 ? -12.120 -6.682 18.471 1.00 63.72 164 ARG A C 1
ATOM 1266 O O . ARG A 1 164 ? -13.060 -7.487 18.462 1.00 63.72 164 ARG A O 1
ATOM 1273 N N . LEU A 1 165 ? -11.428 -6.325 17.394 1.00 74.75 165 LEU A N 1
ATOM 1274 C CA . LEU A 1 165 ? -11.373 -7.227 16.260 1.00 74.75 165 LEU A CA 1
ATOM 1275 C C . LEU A 1 165 ? -11.090 -8.626 16.833 1.00 74.75 165 LEU A C 1
ATOM 1277 O O . LEU A 1 165 ? -10.325 -8.745 17.794 1.00 74.75 165 LEU A O 1
ATOM 1281 N N . GLY A 1 166 ? -11.825 -9.636 16.361 1.00 79.38 166 GLY A N 1
ATOM 1282 C CA . GLY A 1 166 ? -11.656 -11.006 16.847 1.00 79.38 166 GLY A CA 1
ATOM 1283 C C . GLY A 1 166 ? -10.234 -11.514 16.598 1.00 79.38 166 GLY A C 1
ATOM 1284 O O . GLY A 1 166 ? -9.373 -10.766 16.138 1.00 79.38 166 GLY A O 1
ATOM 1285 N N . GLU A 1 167 ? -9.985 -12.791 16.866 1.00 84.50 167 GLU A N 1
ATOM 1286 C CA . GLU A 1 167 ? -8.718 -13.414 16.457 1.00 84.50 167 GLU A CA 1
ATOM 1287 C C . GLU A 1 167 ? -8.437 -13.163 14.959 1.00 84.50 167 GLU A C 1
ATOM 1289 O O . GLU A 1 167 ? -9.396 -13.049 14.182 1.00 84.50 167 GLU A O 1
ATOM 1294 N N . PRO A 1 168 ? -7.160 -13.027 14.550 1.00 85.56 168 PRO A N 1
ATOM 1295 C CA . P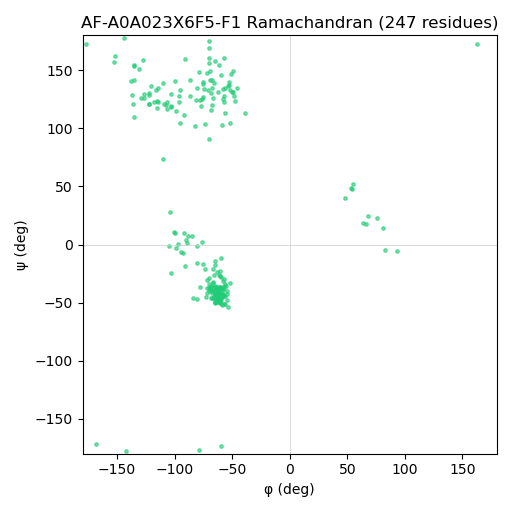RO A 1 168 ? -6.781 -12.912 13.144 1.00 85.56 168 PRO A CA 1
ATOM 1296 C C . PRO A 1 168 ? -7.465 -13.985 12.286 1.00 85.56 168 PRO A C 1
ATOM 1298 O O . PRO A 1 168 ? -7.339 -15.176 12.558 1.00 85.56 168 PRO A O 1
ATOM 1301 N N . GLU A 1 169 ? -8.210 -13.568 11.256 1.00 91.50 169 GLU A N 1
ATOM 1302 C CA . GLU A 1 169 ? -8.793 -14.504 10.279 1.00 91.50 169 GLU A CA 1
ATOM 1303 C C . GLU A 1 169 ? -7.705 -15.083 9.368 1.00 91.50 169 GLU A C 1
ATOM 1305 O O . GLU A 1 169 ? -7.816 -16.218 8.912 1.00 91.50 169 GLU A O 1
ATOM 1310 N N . VAL A 1 170 ? -6.658 -14.292 9.129 1.00 88.56 170 VAL A N 1
ATOM 1311 C CA . VAL A 1 170 ? -5.440 -14.671 8.414 1.00 88.56 170 VAL A CA 1
ATOM 1312 C C . VAL A 1 170 ? -4.267 -14.430 9.351 1.00 88.56 170 VAL A C 1
ATOM 1314 O O . VAL A 1 170 ? -4.146 -13.341 9.914 1.00 88.56 170 VAL A O 1
ATOM 1317 N N . GLN A 1 171 ? -3.419 -15.437 9.519 1.00 90.12 171 GLN A N 1
ATOM 1318 C CA . GLN A 1 171 ? -2.208 -15.350 10.323 1.00 90.12 171 GLN A CA 1
ATOM 1319 C C . GLN A 1 171 ? -1.078 -16.001 9.542 1.00 90.12 171 GLN A C 1
ATOM 1321 O O . GLN A 1 171 ? -1.071 -17.216 9.359 1.00 90.12 171 GLN A O 1
ATOM 1326 N N . VAL A 1 172 ? -0.148 -15.174 9.076 1.00 86.19 172 VAL A N 1
ATOM 1327 C CA . VAL A 1 172 ? 1.082 -15.631 8.435 1.00 86.19 172 VAL A CA 1
ATOM 1328 C C . VAL A 1 172 ? 2.215 -15.408 9.421 1.00 86.19 172 VAL A C 1
ATOM 1330 O O . VAL A 1 172 ? 2.510 -14.276 9.800 1.00 86.19 172 VAL A O 1
ATOM 1333 N N . THR A 1 173 ? 2.846 -16.490 9.858 1.00 81.44 173 THR A N 1
ATOM 1334 C CA . THR A 1 173 ? 4.029 -16.426 10.721 1.00 81.44 173 THR A CA 1
ATOM 1335 C C . THR A 1 173 ? 5.307 -16.400 9.882 1.00 81.44 173 THR A C 1
ATOM 1337 O O . THR A 1 173 ? 5.313 -16.768 8.706 1.00 81.44 173 THR A O 1
ATOM 1340 N N . SER A 1 174 ? 6.418 -15.939 10.459 1.00 72.94 174 SER A N 1
ATOM 1341 C CA . SER A 1 174 ? 7.680 -15.768 9.724 1.00 72.94 174 SER A CA 1
ATOM 1342 C C . SER A 1 174 ? 8.236 -17.067 9.125 1.00 72.94 174 SER A C 1
ATOM 1344 O O . SER A 1 174 ? 8.892 -17.019 8.091 1.00 72.94 174 SER A O 1
ATOM 1346 N N . ASP A 1 175 ? 7.936 -18.225 9.714 1.00 75.94 175 ASP A N 1
ATOM 1347 C CA . ASP A 1 175 ? 8.292 -19.557 9.208 1.00 75.94 175 ASP A CA 1
ATOM 1348 C C . ASP A 1 175 ? 7.439 -20.022 8.016 1.00 75.94 175 ASP A C 1
ATOM 1350 O O . ASP A 1 175 ? 7.825 -20.950 7.307 1.00 75.94 175 ASP A O 1
ATOM 1354 N N . GLN A 1 176 ? 6.291 -19.384 7.780 1.00 73.12 176 GLN A N 1
ATOM 1355 C CA . GLN A 1 176 ? 5.393 -19.684 6.661 1.00 73.12 176 GLN A CA 1
ATOM 1356 C C . GLN A 1 176 ? 5.668 -18.824 5.424 1.00 73.12 176 GLN A C 1
ATOM 1358 O O . GLN A 1 176 ? 5.081 -19.068 4.365 1.00 73.12 176 GLN A O 1
ATOM 1363 N N . VAL A 1 177 ? 6.548 -17.828 5.552 1.00 71.12 177 VAL A N 1
ATOM 1364 C CA . VAL A 1 177 ? 7.010 -17.003 4.441 1.00 71.12 177 VAL A CA 1
ATOM 1365 C C . VAL A 1 177 ? 8.028 -17.808 3.632 1.00 71.12 177 VAL A C 1
ATOM 1367 O O . VAL A 1 177 ? 9.063 -18.194 4.178 1.00 71.12 177 VAL A O 1
ATOM 1370 N N . PRO A 1 178 ? 7.775 -18.071 2.338 1.00 64.81 178 PRO A N 1
ATOM 1371 C CA . PRO A 1 178 ? 8.739 -18.767 1.502 1.00 64.81 178 PRO A CA 1
ATOM 1372 C C . PRO A 1 178 ? 10.068 -18.005 1.467 1.00 64.81 178 PRO A C 1
ATOM 1374 O O . PRO A 1 178 ? 10.089 -16.789 1.258 1.00 64.81 178 PRO A O 1
ATOM 1377 N N . GLU A 1 179 ? 11.181 -18.723 1.629 1.00 61.69 179 GLU A N 1
ATOM 1378 C CA . GLU A 1 179 ? 12.501 -18.188 1.290 1.00 61.69 179 GLU A CA 1
ATOM 1379 C C . GLU A 1 179 ? 12.460 -17.67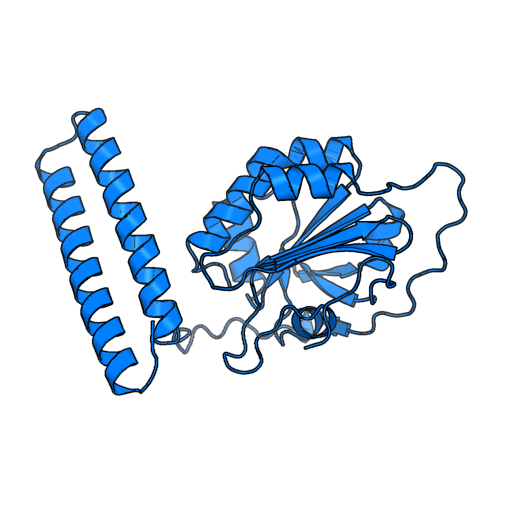6 -0.160 1.00 61.69 179 GLU A C 1
ATOM 1381 O O . GLU A 1 179 ? 11.892 -18.359 -1.021 1.00 61.69 179 GLU A O 1
ATOM 1386 N N . PRO A 1 180 ? 13.025 -16.490 -0.456 1.00 55.03 180 PRO A N 1
ATOM 1387 C CA . PRO A 1 180 ? 13.027 -15.957 -1.808 1.00 55.03 180 PRO A CA 1
ATOM 1388 C C . PRO A 1 180 ? 13.683 -16.971 -2.747 1.00 55.03 180 PRO A C 1
ATOM 1390 O O . PRO A 1 180 ? 14.884 -17.246 -2.653 1.00 55.03 180 PRO A O 1
ATOM 1393 N N . ASP A 1 181 ? 12.884 -17.539 -3.652 1.00 49.62 181 ASP A N 1
ATOM 1394 C CA . ASP A 1 181 ? 13.387 -18.447 -4.670 1.00 49.62 181 ASP A CA 1
ATOM 1395 C C . ASP A 1 181 ? 14.224 -17.654 -5.682 1.00 49.62 181 ASP A C 1
ATOM 1397 O O . ASP A 1 181 ? 13.734 -17.132 -6.680 1.00 49.62 181 ASP A O 1
ATOM 1401 N N . ASN A 1 182 ? 15.523 -17.562 -5.409 1.00 52.34 182 ASN A N 1
ATOM 1402 C CA . ASN A 1 182 ? 16.500 -16.959 -6.310 1.00 52.34 182 ASN A CA 1
ATOM 1403 C C . ASN A 1 182 ? 16.865 -17.883 -7.492 1.00 52.34 182 ASN A C 1
ATOM 1405 O O . ASN A 1 182 ? 17.751 -17.536 -8.276 1.00 52.34 182 ASN A O 1
ATOM 1409 N N . SER A 1 183 ? 16.259 -19.075 -7.606 1.00 45.25 183 SER A N 1
ATOM 1410 C CA . SER A 1 183 ? 16.614 -20.078 -8.618 1.00 45.25 183 SER A CA 1
ATOM 1411 C C . SER A 1 183 ? 15.815 -19.963 -9.919 1.00 45.25 183 SER A C 1
ATOM 1413 O O . SER A 1 183 ? 16.297 -20.413 -10.962 1.00 45.25 183 SER A O 1
ATOM 1415 N N . ALA A 1 184 ? 14.674 -19.270 -9.906 1.00 40.44 184 ALA A N 1
ATOM 1416 C CA . ALA A 1 184 ? 13.926 -18.906 -11.103 1.00 40.44 184 ALA A CA 1
ATOM 1417 C C . ALA A 1 184 ? 13.658 -17.390 -11.117 1.00 40.44 184 ALA A C 1
ATOM 1419 O O . ALA A 1 184 ? 13.114 -16.864 -10.147 1.00 40.44 184 ALA A O 1
ATOM 1420 N N . PRO A 1 185 ? 14.012 -16.650 -12.188 1.00 49.28 185 PRO A N 1
ATOM 1421 C CA . PRO A 1 185 ? 13.575 -15.266 -12.299 1.00 49.28 185 PRO A CA 1
ATOM 1422 C C . PRO A 1 185 ? 12.047 -15.256 -12.262 1.00 49.28 185 PRO A C 1
ATOM 1424 O O . PRO A 1 185 ? 11.424 -15.962 -13.057 1.00 49.28 185 PRO A O 1
ATOM 1427 N N . GLN A 1 186 ? 11.453 -14.482 -11.347 1.00 55.16 186 GLN A N 1
ATOM 1428 C CA . GLN A 1 186 ? 10.009 -14.257 -11.325 1.00 55.16 186 GLN A CA 1
ATOM 1429 C C . GLN A 1 186 ? 9.584 -13.800 -12.726 1.00 55.16 186 GLN A C 1
ATOM 1431 O O . GLN A 1 186 ? 9.892 -12.684 -13.153 1.00 55.16 186 GLN A O 1
ATOM 1436 N N . MET A 1 187 ? 8.960 -14.699 -13.489 1.00 56.16 187 MET A N 1
ATOM 1437 C CA . MET A 1 187 ? 8.525 -14.393 -14.842 1.00 56.16 187 MET A CA 1
ATOM 1438 C C . MET A 1 187 ? 7.312 -13.481 -14.734 1.00 56.16 187 MET A C 1
ATOM 1440 O O . MET A 1 187 ? 6.214 -13.920 -14.407 1.00 56.16 187 MET A O 1
ATOM 1444 N N . LEU A 1 188 ? 7.534 -12.194 -14.990 1.00 64.50 188 LEU A N 1
ATOM 1445 C CA . LEU A 1 188 ? 6.462 -11.228 -15.177 1.00 64.50 188 LEU A CA 1
ATOM 1446 C C . LEU A 1 188 ? 5.547 -11.719 -16.315 1.00 64.50 188 LEU A C 1
ATOM 1448 O O . LEU A 1 188 ? 6.042 -12.139 -17.366 1.00 64.50 188 LEU A O 1
ATOM 1452 N N . SER A 1 189 ? 4.227 -11.656 -16.120 1.00 72.44 189 SER A N 1
ATOM 1453 C CA . SER A 1 189 ? 3.262 -11.877 -17.202 1.00 72.44 189 SER A CA 1
ATOM 1454 C C . SER A 1 189 ? 3.518 -10.900 -18.361 1.00 72.44 189 SER A C 1
ATOM 1456 O O . SER A 1 189 ? 4.169 -9.864 -18.188 1.00 72.44 189 SER A O 1
ATOM 1458 N N . LEU A 1 190 ? 3.021 -11.213 -19.564 1.00 72.31 190 LEU A N 1
ATOM 1459 C CA . LEU A 1 190 ? 3.184 -10.333 -20.731 1.00 72.31 190 LEU A CA 1
ATOM 1460 C C . LEU A 1 190 ? 2.676 -8.911 -20.445 1.00 72.31 190 LEU A C 1
ATOM 1462 O O . LEU A 1 190 ? 3.348 -7.944 -20.794 1.00 72.31 190 LEU A O 1
ATOM 1466 N N . GLU A 1 191 ? 1.551 -8.794 -19.741 1.00 66.62 191 GLU A N 1
ATOM 1467 C CA . GLU A 1 191 ? 0.968 -7.526 -19.288 1.00 66.62 191 GLU A CA 1
ATOM 1468 C C . GLU A 1 191 ? 1.932 -6.743 -18.391 1.00 66.62 191 GLU A C 1
ATOM 1470 O O . GLU A 1 191 ? 2.274 -5.592 -18.673 1.00 66.62 191 GLU A O 1
ATOM 1475 N N . ARG A 1 192 ? 2.464 -7.399 -17.354 1.00 69.12 192 ARG A N 1
ATOM 1476 C CA . ARG A 1 192 ? 3.432 -6.791 -16.433 1.00 69.12 192 ARG A CA 1
ATOM 1477 C C . ARG A 1 192 ? 4.716 -6.382 -17.126 1.00 69.12 192 ARG A C 1
ATOM 1479 O O . ARG A 1 192 ? 5.287 -5.350 -16.781 1.00 69.12 192 ARG A O 1
ATOM 1486 N N . LEU A 1 193 ? 5.190 -7.178 -18.084 1.00 79.44 193 LEU A N 1
ATOM 1487 C CA . LEU A 1 193 ? 6.361 -6.825 -18.875 1.00 79.44 193 LEU A CA 1
ATOM 1488 C C . LEU A 1 193 ? 6.087 -5.543 -19.661 1.00 79.44 193 LEU A C 1
ATOM 1490 O O . LEU A 1 193 ? 6.901 -4.624 -19.598 1.00 79.44 193 LEU A O 1
ATOM 1494 N N . VAL A 1 194 ? 4.935 -5.420 -20.325 1.00 77.75 194 VAL A N 1
ATOM 1495 C CA . VAL A 1 194 ? 4.565 -4.186 -21.038 1.00 77.75 194 VAL A CA 1
ATOM 1496 C C . VAL A 1 194 ? 4.586 -2.979 -20.094 1.00 77.75 194 VAL A C 1
ATOM 1498 O O . VAL A 1 194 ? 5.283 -2.004 -20.388 1.00 77.75 194 VAL A O 1
ATOM 1501 N N . SER A 1 195 ? 3.922 -3.057 -18.936 1.00 67.06 195 SER A N 1
ATOM 1502 C CA . SER A 1 195 ? 3.892 -1.958 -17.956 1.00 67.06 195 SER A CA 1
ATOM 1503 C C . SER A 1 195 ? 5.268 -1.648 -17.353 1.00 67.06 195 SER A C 1
ATOM 1505 O O . SER A 1 195 ? 5.621 -0.480 -17.176 1.00 67.06 195 SER A O 1
ATOM 1507 N N . TYR A 1 196 ? 6.078 -2.672 -17.071 1.00 79.69 196 TYR A N 1
ATOM 1508 C CA . TYR A 1 196 ? 7.453 -2.512 -16.593 1.00 79.69 196 TYR A CA 1
ATOM 1509 C C . TYR A 1 196 ? 8.301 -1.741 -17.608 1.00 79.69 196 TYR A C 1
ATOM 1511 O O . TYR A 1 196 ? 8.986 -0.776 -17.252 1.00 79.69 196 TYR A O 1
ATOM 1519 N N . PHE A 1 197 ? 8.229 -2.127 -18.885 1.00 84.25 197 PHE A N 1
ATOM 1520 C CA . PHE A 1 197 ? 8.952 -1.433 -19.941 1.00 84.25 197 PHE A CA 1
ATOM 1521 C C . PHE A 1 197 ? 8.419 -0.011 -20.157 1.00 84.25 197 PHE A C 1
ATOM 1523 O O . PHE A 1 197 ? 9.237 0.882 -20.368 1.00 84.25 197 PHE A O 1
ATOM 1530 N N . ASP A 1 198 ? 7.110 0.243 -20.042 1.00 76.81 198 ASP A N 1
ATOM 1531 C CA . ASP A 1 198 ? 6.556 1.606 -20.085 1.00 76.81 198 ASP A CA 1
ATOM 1532 C C . ASP A 1 198 ? 7.131 2.480 -18.950 1.00 76.81 198 ASP A C 1
ATOM 1534 O O . ASP A 1 198 ? 7.640 3.574 -19.215 1.00 76.81 198 ASP A O 1
ATOM 1538 N N . GLY A 1 199 ? 7.208 1.964 -17.718 1.00 75.00 199 GLY A N 1
ATOM 1539 C CA . GLY A 1 199 ? 7.866 2.655 -16.602 1.00 75.00 199 GLY A CA 1
ATOM 1540 C C . GLY A 1 199 ? 9.361 2.912 -16.839 1.00 75.00 199 GLY A C 1
ATOM 1541 O O . GLY A 1 199 ? 9.863 4.017 -16.601 1.00 75.00 199 GLY A O 1
ATOM 1542 N N . ALA A 1 200 ? 10.084 1.922 -17.368 1.00 82.88 200 ALA A N 1
ATOM 1543 C CA . ALA A 1 200 ? 11.493 2.069 -17.724 1.00 82.88 200 ALA A CA 1
ATOM 1544 C C . ALA A 1 200 ? 11.697 3.120 -18.835 1.00 82.88 200 ALA A C 1
ATOM 1546 O O . ALA A 1 200 ? 12.623 3.933 -18.762 1.00 82.88 200 ALA A O 1
ATOM 1547 N N . ILE A 1 201 ? 10.806 3.172 -19.831 1.00 84.38 201 ILE A N 1
ATOM 1548 C CA . ILE A 1 201 ? 10.806 4.194 -20.887 1.00 84.38 201 ILE A CA 1
ATOM 1549 C C . ILE A 1 201 ? 10.609 5.584 -20.275 1.00 84.38 201 ILE A C 1
ATOM 1551 O O . ILE A 1 201 ? 11.408 6.481 -20.565 1.00 84.38 201 ILE A O 1
ATOM 1555 N N . THR A 1 202 ? 9.627 5.767 -19.390 1.00 75.19 202 THR A N 1
ATOM 1556 C CA . THR A 1 202 ? 9.407 7.041 -18.687 1.00 75.19 202 THR A CA 1
ATOM 1557 C C . THR A 1 202 ? 10.646 7.470 -17.900 1.00 75.19 202 THR A C 1
ATOM 1559 O O . THR A 1 202 ? 11.069 8.626 -17.982 1.00 75.19 202 THR A O 1
ATOM 1562 N N . ALA A 1 203 ? 11.301 6.540 -17.199 1.00 72.19 203 ALA A N 1
ATOM 1563 C CA . ALA A 1 203 ? 12.536 6.832 -16.476 1.00 72.19 203 ALA A CA 1
ATOM 1564 C C . ALA A 1 203 ? 13.656 7.328 -17.411 1.00 72.19 203 ALA A C 1
ATOM 1566 O O . ALA A 1 203 ? 14.337 8.305 -17.083 1.00 72.19 203 ALA A O 1
ATOM 1567 N N . THR A 1 204 ? 13.822 6.722 -18.597 1.00 82.38 204 THR A N 1
ATOM 1568 C CA . THR A 1 204 ? 14.818 7.193 -19.582 1.00 82.38 204 THR A CA 1
ATOM 1569 C C . THR A 1 204 ? 14.520 8.598 -20.102 1.00 82.38 204 THR A C 1
ATOM 1571 O O . THR A 1 204 ? 15.447 9.388 -20.270 1.00 82.38 204 THR A O 1
ATOM 1574 N N . GLN A 1 205 ? 13.246 8.948 -20.297 1.00 76.69 205 GLN A N 1
ATOM 1575 C CA . GLN A 1 205 ? 12.841 10.290 -20.729 1.00 76.69 205 GLN A CA 1
ATOM 1576 C C . GLN A 1 205 ? 13.173 11.338 -19.661 1.00 76.69 205 GLN A C 1
ATOM 1578 O O . GLN A 1 205 ? 13.838 12.331 -19.955 1.00 76.69 205 GLN A O 1
ATOM 1583 N N . ILE A 1 206 ? 12.792 11.078 -18.405 1.00 74.06 206 ILE A N 1
ATOM 1584 C CA . ILE A 1 206 ? 13.089 11.967 -17.271 1.00 74.06 206 ILE A CA 1
ATOM 1585 C C . ILE A 1 206 ? 14.603 12.157 -17.117 1.00 74.06 206 ILE A C 1
ATOM 1587 O O . ILE A 1 206 ? 15.077 13.274 -16.881 1.00 74.06 206 ILE A O 1
ATOM 1591 N N . LEU A 1 207 ? 15.377 11.075 -17.244 1.00 79.00 207 LEU A N 1
ATOM 1592 C CA . LEU A 1 207 ? 16.832 11.138 -17.163 1.00 79.00 207 LEU A CA 1
ATOM 1593 C C . LEU A 1 207 ? 17.424 11.975 -18.305 1.00 79.00 207 LEU A C 1
ATOM 1595 O O . LEU A 1 207 ? 18.264 12.835 -18.036 1.00 79.00 207 LEU A O 1
ATOM 1599 N N . GLY A 1 208 ? 16.954 11.777 -19.540 1.00 79.50 208 GLY A N 1
ATOM 1600 C CA . GLY A 1 208 ? 17.351 12.566 -20.708 1.00 79.50 208 GLY A CA 1
ATOM 1601 C C . GLY A 1 208 ? 17.161 14.066 -20.481 1.00 79.50 208 GLY A C 1
ATOM 1602 O O . GLY A 1 208 ? 18.134 14.820 -20.523 1.00 79.50 208 GLY A O 1
ATOM 1603 N N . SER A 1 209 ? 15.955 14.489 -20.088 1.00 73.81 209 SER A N 1
ATOM 1604 C CA . SER A 1 209 ? 15.652 15.904 -19.819 1.00 73.81 209 SER A CA 1
ATOM 1605 C C . SER A 1 209 ? 16.552 16.507 -18.726 1.00 73.81 209 SER A C 1
ATOM 1607 O O . SER A 1 209 ? 17.002 17.656 -18.812 1.00 73.81 209 SER A O 1
ATOM 1609 N N . ARG A 1 210 ? 16.886 15.725 -17.689 1.00 77.06 210 ARG A N 1
ATOM 1610 C CA . ARG A 1 210 ? 17.802 16.159 -16.616 1.00 77.06 210 ARG A CA 1
ATOM 1611 C C . ARG A 1 210 ? 19.248 16.293 -17.097 1.00 77.06 210 ARG A C 1
ATOM 1613 O O . ARG A 1 210 ? 19.956 17.194 -16.637 1.00 77.06 210 ARG A O 1
ATOM 1620 N N . LEU A 1 211 ? 19.706 15.407 -17.982 1.00 79.88 211 LEU A N 1
ATOM 1621 C CA . LEU A 1 211 ? 21.056 15.450 -18.554 1.00 79.88 211 LEU A CA 1
ATOM 1622 C C . LEU A 1 211 ? 21.241 16.652 -19.487 1.00 79.88 211 LEU A C 1
ATOM 1624 O O . LEU A 1 211 ? 22.289 17.303 -19.417 1.00 79.88 211 LEU A O 1
ATOM 1628 N N . GLU A 1 212 ? 20.218 16.987 -20.277 1.00 75.88 212 GLU A N 1
ATOM 1629 C CA . GLU A 1 212 ? 20.177 18.199 -21.106 1.00 75.88 212 GLU A CA 1
ATOM 1630 C C . GLU A 1 212 ? 20.306 19.460 -20.250 1.00 75.88 212 GLU A C 1
ATOM 1632 O O . GLU A 1 212 ? 21.193 20.289 -20.469 1.00 75.88 212 GLU A O 1
ATOM 1637 N N . THR A 1 213 ? 19.485 19.556 -19.201 1.00 72.19 213 THR A N 1
ATOM 1638 C CA . THR A 1 213 ? 19.465 20.712 -18.292 1.00 72.19 213 THR A CA 1
ATOM 1639 C C . THR A 1 213 ? 20.812 20.919 -17.591 1.00 72.19 213 THR A C 1
ATOM 1641 O O . THR A 1 213 ? 21.252 22.049 -17.383 1.00 72.19 213 THR A O 1
ATOM 1644 N N . ARG A 1 214 ? 21.510 19.830 -17.241 1.00 73.12 214 ARG A N 1
ATOM 1645 C CA . ARG A 1 214 ? 22.795 19.869 -16.522 1.00 73.12 214 ARG A CA 1
ATOM 1646 C C . ARG A 1 214 ? 24.029 19.969 -17.428 1.00 73.12 214 ARG A C 1
ATOM 1648 O O . ARG A 1 214 ? 25.139 19.855 -16.912 1.00 73.12 214 ARG A O 1
ATOM 1655 N N . ARG A 1 215 ? 23.866 20.163 -18.748 1.00 69.00 215 ARG A N 1
ATOM 1656 C CA . ARG A 1 215 ? 24.968 20.235 -19.737 1.00 69.00 215 ARG A CA 1
ATOM 1657 C C . ARG A 1 215 ? 25.989 19.091 -19.590 1.00 69.00 215 ARG A C 1
ATOM 1659 O O . ARG A 1 215 ? 27.198 19.303 -19.684 1.00 69.00 215 ARG A O 1
ATOM 1666 N N . ARG A 1 216 ? 25.512 17.871 -19.315 1.00 69.81 216 ARG A N 1
ATOM 1667 C CA . ARG A 1 216 ? 26.364 16.668 -19.265 1.00 69.81 216 ARG A CA 1
ATOM 1668 C C . ARG A 1 216 ? 26.836 16.289 -20.678 1.00 69.81 216 ARG A C 1
ATOM 1670 O O . ARG A 1 216 ? 26.364 16.838 -21.670 1.00 69.81 216 ARG A O 1
ATOM 1677 N N . SER A 1 217 ? 27.798 15.365 -20.764 1.00 74.50 217 SER A N 1
ATOM 1678 C CA . SER A 1 217 ? 28.379 14.932 -22.042 1.00 74.50 217 SER A CA 1
ATOM 1679 C C . SER A 1 217 ? 27.297 14.521 -23.047 1.00 74.50 217 SER A C 1
ATOM 1681 O O . SER A 1 217 ? 26.423 13.716 -22.721 1.00 74.50 217 SER A O 1
ATOM 1683 N N . ARG A 1 218 ? 27.408 15.012 -24.290 1.00 77.00 218 ARG A N 1
ATOM 1684 C CA . ARG A 1 218 ? 26.553 14.612 -25.424 1.00 77.00 218 ARG A CA 1
ATOM 1685 C C . ARG A 1 218 ? 26.490 13.095 -25.603 1.00 77.00 218 ARG A C 1
ATOM 1687 O O . ARG A 1 218 ? 25.445 12.576 -25.973 1.00 77.00 218 ARG A O 1
ATOM 1694 N N . SER A 1 219 ? 27.582 12.389 -25.301 1.00 82.81 219 SER A N 1
ATOM 1695 C CA . SER A 1 219 ? 27.623 10.925 -25.371 1.00 82.81 219 SER A CA 1
ATOM 1696 C C . SER A 1 219 ? 26.684 10.254 -24.364 1.00 82.81 219 SER A C 1
ATOM 1698 O O . SER A 1 219 ? 26.051 9.261 -24.697 1.00 82.81 219 SER A O 1
ATOM 1700 N N . THR A 1 220 ? 26.540 10.805 -23.156 1.00 82.00 220 THR A N 1
ATOM 1701 C CA . THR A 1 220 ? 25.654 10.257 -22.114 1.00 82.00 220 THR A CA 1
ATOM 1702 C C . THR A 1 220 ? 24.183 10.472 -22.459 1.00 82.00 220 THR A C 1
ATOM 1704 O O . THR A 1 220 ? 23.355 9.597 -22.209 1.00 82.00 220 THR A O 1
ATOM 1707 N N . LEU A 1 221 ? 23.858 11.621 -23.056 1.00 84.50 221 LEU A N 1
ATOM 1708 C CA . LEU A 1 221 ? 22.508 11.898 -23.540 1.00 84.50 221 LEU A CA 1
ATOM 1709 C C . LEU A 1 221 ? 22.129 10.943 -24.682 1.00 84.50 221 LEU A C 1
ATOM 1711 O O . LEU A 1 221 ? 21.113 10.262 -24.586 1.00 84.50 221 LEU A O 1
ATOM 1715 N N . ALA A 1 222 ? 22.996 10.817 -25.693 1.00 86.25 222 ALA A N 1
ATOM 1716 C CA . ALA A 1 222 ? 22.782 9.914 -26.824 1.00 86.25 222 ALA A CA 1
ATOM 1717 C C . ALA A 1 222 ? 22.619 8.449 -26.381 1.00 86.25 222 ALA A C 1
ATOM 1719 O O . ALA A 1 222 ? 21.778 7.723 -26.908 1.00 86.25 222 ALA A O 1
ATOM 1720 N N . GLU A 1 223 ? 23.386 8.016 -25.379 1.00 88.44 223 GLU A N 1
ATOM 1721 C CA . GLU A 1 223 ? 23.257 6.666 -24.832 1.00 88.44 223 GLU A CA 1
ATOM 1722 C C . GLU A 1 223 ? 21.925 6.462 -24.095 1.00 88.44 223 GLU A C 1
ATOM 1724 O O . GLU A 1 223 ? 21.271 5.434 -24.267 1.00 88.44 223 GLU A O 1
ATOM 1729 N N . THR A 1 224 ? 21.466 7.465 -23.340 1.00 86.38 224 THR A N 1
ATOM 1730 C CA . THR A 1 224 ? 20.160 7.425 -22.658 1.00 86.38 224 THR A CA 1
ATOM 1731 C C . THR A 1 224 ? 19.011 7.317 -23.667 1.00 86.38 224 THR A C 1
ATOM 1733 O O . THR A 1 224 ? 18.102 6.503 -23.496 1.00 86.38 224 THR A O 1
ATOM 1736 N N . GLU A 1 225 ? 19.074 8.079 -24.762 1.00 87.88 225 GLU A N 1
ATOM 1737 C CA . GLU A 1 225 ? 18.103 8.002 -25.860 1.00 87.88 225 GLU A CA 1
ATOM 1738 C C . GLU A 1 225 ? 18.115 6.633 -26.552 1.00 87.88 225 GLU A C 1
ATOM 1740 O O . GLU A 1 225 ? 17.052 6.068 -26.841 1.00 87.88 225 GLU A O 1
ATOM 1745 N N . ARG A 1 226 ? 19.309 6.071 -26.790 1.00 93.00 226 ARG A N 1
ATOM 1746 C CA . ARG A 1 226 ? 19.489 4.745 -27.397 1.00 93.00 226 ARG A CA 1
ATOM 1747 C C . ARG A 1 226 ? 18.864 3.646 -26.539 1.00 93.00 226 ARG A C 1
ATOM 1749 O O . ARG A 1 226 ? 18.149 2.792 -27.072 1.00 93.00 226 ARG A O 1
ATOM 1756 N N . ILE A 1 227 ? 19.090 3.687 -25.225 1.00 91.38 227 ILE A N 1
ATOM 1757 C CA . ILE A 1 227 ? 18.474 2.758 -24.270 1.00 91.38 227 ILE A CA 1
ATOM 1758 C C . ILE A 1 227 ? 16.953 2.906 -24.327 1.00 91.38 227 ILE A C 1
ATOM 1760 O O . ILE A 1 227 ? 16.262 1.918 -24.566 1.00 91.38 227 ILE A O 1
ATOM 1764 N N . GLY A 1 228 ? 16.425 4.131 -24.237 1.00 89.44 228 GLY A N 1
ATOM 1765 C CA . GLY A 1 228 ? 14.982 4.376 -24.326 1.00 89.44 228 GLY A CA 1
ATOM 1766 C C . GLY A 1 228 ? 14.351 3.852 -25.624 1.00 89.44 228 GLY A C 1
ATOM 1767 O O . GLY A 1 228 ? 13.248 3.308 -25.602 1.00 89.44 228 GLY A O 1
ATOM 1768 N N . LYS A 1 229 ? 15.048 3.958 -26.766 1.00 93.31 229 LYS A N 1
ATOM 1769 C CA . LYS A 1 229 ? 14.590 3.388 -28.048 1.00 93.31 229 LYS A CA 1
ATOM 1770 C C . LYS A 1 229 ? 14.568 1.859 -28.027 1.00 93.31 229 LYS A C 1
ATOM 1772 O O . LYS A 1 229 ? 13.635 1.264 -28.555 1.00 93.31 229 LYS A O 1
ATOM 1777 N N . THR A 1 230 ? 15.572 1.244 -27.411 1.00 93.75 230 THR A N 1
ATOM 1778 C CA . THR A 1 230 ? 15.652 -0.217 -27.269 1.00 93.75 230 THR A CA 1
ATOM 1779 C C . THR A 1 230 ? 14.512 -0.739 -26.396 1.00 93.75 230 THR A C 1
ATOM 1781 O O . THR A 1 230 ? 13.838 -1.687 -26.782 1.00 93.75 230 THR A O 1
ATOM 1784 N N . LEU A 1 231 ? 14.234 -0.075 -25.270 1.00 93.19 231 LEU A N 1
ATOM 1785 C CA . LEU A 1 231 ? 13.127 -0.434 -24.379 1.00 93.19 231 LEU A CA 1
ATOM 1786 C C . LEU A 1 231 ? 11.763 -0.327 -25.080 1.00 93.19 231 LEU A C 1
ATOM 1788 O O . LEU A 1 231 ? 10.939 -1.224 -24.935 1.00 93.19 231 LEU A O 1
ATOM 1792 N N . ARG A 1 232 ? 11.547 0.719 -25.896 1.00 91.94 232 ARG A N 1
ATOM 1793 C CA . ARG A 1 232 ? 10.334 0.852 -26.728 1.00 91.94 232 ARG A CA 1
ATOM 1794 C C . ARG A 1 232 ? 10.156 -0.319 -27.686 1.00 91.94 232 ARG A C 1
ATOM 1796 O O . ARG A 1 232 ? 9.066 -0.866 -27.756 1.00 91.94 232 ARG A O 1
ATOM 1803 N N . LEU A 1 233 ? 11.229 -0.726 -28.365 1.00 93.38 233 LEU A N 1
ATOM 1804 C CA . LEU A 1 233 ? 11.187 -1.863 -29.283 1.00 93.38 233 LEU A CA 1
ATOM 1805 C C . LEU A 1 233 ? 10.803 -3.162 -28.557 1.00 93.38 233 LEU A C 1
ATOM 1807 O O . LEU A 1 233 ? 9.953 -3.900 -29.040 1.00 93.38 233 LEU A O 1
ATOM 1811 N N . TYR A 1 234 ? 11.393 -3.421 -27.386 1.00 90.69 234 TYR A N 1
ATOM 1812 C CA . TYR A 1 234 ? 11.035 -4.585 -26.568 1.00 90.69 234 TYR A CA 1
ATOM 1813 C C . TYR A 1 234 ? 9.567 -4.557 -26.136 1.00 90.69 234 TYR A C 1
ATOM 1815 O O . TYR A 1 234 ? 8.868 -5.551 -26.302 1.00 90.69 234 TYR A O 1
ATOM 1823 N N . ARG A 1 235 ? 9.078 -3.416 -25.638 1.00 91.94 235 ARG A N 1
ATOM 1824 C CA . ARG A 1 235 ? 7.662 -3.240 -25.291 1.00 91.94 235 ARG A CA 1
ATOM 1825 C C . ARG A 1 235 ? 6.739 -3.494 -26.484 1.00 91.94 235 ARG A C 1
ATOM 1827 O O . ARG A 1 235 ? 5.707 -4.132 -26.313 1.00 91.94 235 ARG A O 1
ATOM 1834 N N . ASP A 1 236 ? 7.089 -3.011 -27.672 1.00 91.62 236 ASP A N 1
ATOM 1835 C CA . ASP A 1 236 ? 6.256 -3.191 -28.866 1.00 91.62 236 ASP A CA 1
ATOM 1836 C C . ASP A 1 236 ? 6.134 -4.675 -29.238 1.00 91.62 236 ASP A C 1
ATOM 1838 O O . ASP A 1 236 ? 5.023 -5.150 -29.467 1.00 91.62 236 ASP A O 1
ATOM 1842 N N . TYR A 1 237 ? 7.233 -5.436 -29.172 1.00 91.25 237 TYR A N 1
ATOM 1843 C CA . TYR A 1 237 ? 7.189 -6.893 -29.347 1.00 91.25 237 TYR A CA 1
ATOM 1844 C C . TYR A 1 237 ? 6.371 -7.601 -28.266 1.00 91.25 237 TYR A C 1
ATOM 1846 O O . TYR A 1 237 ? 5.674 -8.571 -28.558 1.00 91.25 237 TYR A O 1
ATOM 1854 N N . LEU A 1 238 ? 6.435 -7.132 -27.019 1.00 88.38 238 LEU A N 1
ATOM 1855 C CA . LEU A 1 238 ? 5.627 -7.689 -25.934 1.00 88.38 238 LEU A CA 1
ATOM 1856 C C . LEU A 1 238 ? 4.131 -7.450 -26.167 1.00 88.38 238 LEU A C 1
ATOM 1858 O O . LEU A 1 238 ? 3.346 -8.378 -25.997 1.00 88.38 238 LEU A O 1
ATOM 1862 N N . ARG A 1 239 ? 3.741 -6.249 -26.617 1.00 84.81 239 ARG A N 1
ATOM 1863 C CA . ARG A 1 239 ? 2.350 -5.937 -26.989 1.00 84.81 239 ARG A CA 1
ATOM 1864 C C . ARG A 1 239 ? 1.874 -6.784 -28.164 1.00 84.81 239 ARG A C 1
ATOM 1866 O O . ARG A 1 239 ? 0.783 -7.334 -28.106 1.00 84.81 239 ARG A O 1
ATOM 1873 N N . GLU A 1 240 ? 2.702 -6.935 -29.196 1.00 87.81 240 GLU A N 1
ATOM 1874 C CA . GLU A 1 240 ? 2.395 -7.799 -30.340 1.00 87.81 240 GLU A CA 1
ATOM 1875 C C . GLU A 1 240 ? 2.198 -9.256 -29.899 1.00 87.81 240 GLU A C 1
ATOM 1877 O O . GLU A 1 240 ? 1.222 -9.900 -30.276 1.00 87.81 240 GLU A O 1
ATOM 1882 N N . THR A 1 241 ? 3.087 -9.756 -29.039 1.00 86.00 241 THR A N 1
ATOM 1883 C CA . THR A 1 241 ? 2.993 -11.110 -28.481 1.00 86.00 241 THR A CA 1
ATOM 1884 C C . THR A 1 241 ? 1.704 -11.278 -27.680 1.00 86.00 241 THR A C 1
ATOM 1886 O O . THR A 1 241 ? 0.980 -12.251 -27.868 1.00 86.00 241 THR A O 1
ATOM 1889 N N . ALA A 1 242 ? 1.371 -10.319 -26.820 1.00 78.75 242 ALA A N 1
ATOM 1890 C CA . ALA A 1 242 ? 0.153 -10.366 -26.025 1.00 78.75 242 ALA A CA 1
ATOM 1891 C C . ALA A 1 242 ? -1.120 -10.338 -26.889 1.00 78.75 242 ALA A C 1
ATOM 1893 O O . ALA A 1 242 ? -2.026 -11.141 -26.657 1.00 78.75 242 ALA A O 1
ATOM 1894 N N . TRP A 1 243 ? -1.132 -9.522 -27.949 1.00 81.00 243 TRP A N 1
ATOM 1895 C CA . TRP A 1 243 ? -2.198 -9.516 -28.951 1.00 81.00 243 TRP A CA 1
ATOM 1896 C C . TRP A 1 243 ? -2.356 -10.884 -29.634 1.00 81.00 243 TRP A C 1
ATOM 1898 O O . TRP A 1 243 ? -3.470 -11.395 -29.746 1.00 81.00 243 TRP A O 1
ATOM 1908 N N . MET A 1 244 ? -1.253 -11.545 -30.017 1.00 83.19 244 MET A N 1
ATOM 1909 C CA . MET A 1 244 ? -1.299 -12.904 -30.589 1.00 83.19 244 MET A CA 1
ATOM 1910 C C . MET A 1 244 ? -1.881 -13.946 -29.620 1.00 83.19 244 MET A C 1
ATOM 1912 O O . MET A 1 244 ? -2.437 -14.953 -30.060 1.00 83.19 244 MET A O 1
ATOM 1916 N N . HIS A 1 245 ? -1.772 -13.708 -28.313 1.00 78.62 245 HIS A N 1
ATOM 1917 C CA . HIS A 1 245 ? -2.325 -14.562 -27.262 1.00 78.62 245 HIS A CA 1
ATOM 1918 C C . HIS A 1 245 ? -3.742 -14.158 -26.817 1.00 78.62 245 HIS A C 1
ATOM 1920 O O . HIS A 1 245 ? -4.262 -14.728 -25.858 1.00 78.62 245 HIS A O 1
ATOM 1926 N N . GLY A 1 246 ? -4.399 -13.239 -27.537 1.00 76.88 246 GLY A N 1
ATOM 1927 C CA . GLY A 1 246 ? -5.787 -12.845 -27.283 1.00 76.88 246 GLY A CA 1
ATOM 1928 C C . GLY A 1 246 ? -5.963 -11.930 -26.072 1.00 76.88 246 GLY A C 1
ATOM 1929 O O . GLY A 1 246 ? -7.045 -11.900 -25.486 1.00 76.88 246 GLY A O 1
ATOM 1930 N N . LEU A 1 247 ? -4.907 -11.220 -25.678 1.00 71.88 247 LEU A N 1
ATOM 1931 C CA . LEU A 1 247 ? -4.972 -10.183 -24.660 1.00 71.88 247 LEU A CA 1
ATOM 1932 C C . LEU A 1 247 ? -5.113 -8.816 -25.360 1.00 71.88 247 LEU A C 1
ATOM 1934 O O . LEU A 1 247 ? -4.286 -8.474 -26.205 1.00 71.88 247 LEU A O 1
ATOM 1938 N N . ASP A 1 248 ? -6.178 -8.070 -25.048 1.00 64.12 248 ASP A N 1
ATOM 1939 C CA . ASP A 1 248 ? -6.491 -6.761 -25.647 1.00 64.12 248 ASP A CA 1
ATOM 1940 C C . ASP A 1 248 ? -6.126 -5.625 -24.676 1.00 64.12 248 ASP A C 1
ATOM 1942 O O . ASP A 1 248 ? -6.703 -5.548 -23.587 1.00 64.12 248 ASP A O 1
ATOM 1946 N N . PHE A 1 249 ? -5.209 -4.736 -25.085 1.00 61.53 249 PHE A N 1
ATOM 1947 C CA . PHE A 1 249 ? -4.844 -3.497 -24.374 1.00 61.53 249 PHE A CA 1
ATOM 1948 C C . PHE A 1 249 ? -4.414 -2.377 -25.327 1.00 61.53 249 PHE A C 1
ATOM 1950 O O . PHE A 1 249 ? -3.623 -2.650 -26.262 1.00 61.53 249 PHE A O 1
#

Radius of gyration: 19.9 Å; Cα contacts (8 Å, |Δi|>4): 425; chains: 1; bounding box: 48×41×58 Å